Protein 7XNJ (pdb70)

B-factor: mean 22.7, std 10.28, range [6.91, 74.37]

Nearest PDB structures (foldseek):
  7xnj-assembly1_C  TM=1.016E+00  e=2.366E-08  Pseudomonas aeruginosa PAO1
  3stq-assembly2_F  TM=8.082E-01  e=4.518E+00  Pseudomonas aeruginosa
  3q4h-assembly1_A  TM=7.794E-01  e=5.175E+00  Mycolicibacterium smegmatis MC2 155
  5f7t-assembly4_L  TM=8.604E-01  e=9.531E+00  Macaca mulatta
  8c45-assembly2_B  TM=5.779E-01  e=3.686E+00  Salmonella enterica subsp. enterica serovar Typhimurium str. D23580

Sequence (266 aa):
KYTRRTGRTWADDQATYNRLREEADAARQKLRESGYSGAEYDQLRQAAFDLNRKANQYWEQMLSDLRDKYTRRTGRTWADDQATYNRLREEADAARQKLRESGYSGAEYDQLRQAAFDLNRKANQYWEQMLSDLRQTRRTGRTWADDQATYNRLREEADAARQKLREYSGAEYDQLRQAAFDLNRKANQYWEQMLSDLKYTRRTGRTWADDQATYNRLREEADAARQKLRESGYSGAEYDQLRQAAFDLNRKANQYWEQMLSDLRQ

Solvent-accessible surface area: 16127 Å² total; per-residue (Å²): 210,18,60,189,98,80,56,115,60,20,65,68,9,90,48,37,35,86,149,26,30,113,95,0,50,59,6,9,89,92,5,99,93,114,80,69,60,44,78,92,23,90,101,26,36,105,32,0,59,57,39,1,113,110,0,17,102,45,1,42,93,2,4,37,22,24,121,149,133,6,56,221,111,24,64,97,60,35,72,89,2,58,63,38,16,70,126,18,30,120,75,0,48,64,15,24,85,134,0,105,124,19,8,70,25,47,69,57,19,86,116,34,83,99,42,0,62,65,57,0,100,118,0,19,102,58,2,46,89,2,0,32,8,8,103,151,97,210,139,80,64,115,79,27,66,67,28,89,46,40,38,87,154,47,32,113,94,0,53,52,3,9,95,82,5,110,135,127,72,51,79,85,16,79,102,26,33,121,28,0,59,50,42,0,115,122,0,19,104,47,2,42,72,5,4,50,42,58,120,10,66,211,109,24,66,95,62,36,72,93,1,55,60,34,17,66,127,26,29,113,79,0,49,65,13,24,80,96,4,108,134,27,54,26,62,51,70,44,46,86,116,22,74,92,31,0,68,59,60,0,106,118,0,17,98,59,2,44,92,2,0,29,10,6,106,168

Foldseek 3Di:
DLCPPPNDDPVSLVVVLVVLVVVLVVLVVVLVDDDDDPVVNVVSVVVSVVSVVVSVVSVVVSVVSPD/DLLCVQPVDDPVVLVVVLVVLVVVLVVLVVCLVVDPDDDPVSVVSVVVSVVSVVVSVVSVVVSVVSPPD/DVPPPDDPVVLVVVLVVLVVVLVVLVVVLVPDDDVVSVVSVVVSVVSVVVSVVSVVVSVVVD/DLCVQPVDDPVVLVVVLVVLVVVLVVLVVCLVPDPDDDPVSVVSVVVSVVSVVVSVVSVVVSVVSDDD

Radius of gyration: 30.99 Å; Cα contacts (8 Å, |Δi|>4): 232; chains: 4; bounding box: 49×20×104 Å

Organism: Pseudomonas aeruginosa (strain ATCC 15692 / DSM 22644 / CIP 104116 / JCM 14847 / LMG 12228 / 1C / PRS 101 / PAO1) (NCBI:txid208964)

Structure (mmCIF, N/CA/C/O backbone):
data_7XNJ
#
_entry.id   7XNJ
#
_cell.length_a   36.643
_cell.length_b   36.833
_cell.length_c   122.462
_cell.angle_alpha   90.000
_cell.angle_beta   93.288
_cell.angle_gamma   90.000
#
_symmetry.space_group_name_H-M   'P 1 21 1'
#
loop_
_entity.id
_entity.type
_entity.pdbx_description
1 polymer 'Stress Response Facilitator A, SrfA'
2 water water
#
loop_
_atom_site.group_PDB
_atom_site.id
_atom_site.type_symbol
_atom_site.label_atom_id
_atom_site.label_alt_id
_atom_site.label_comp_id
_atom_site.label_asym_id
_atom_site.label_entity_id
_atom_site.label_seq_id
_atom_site.pdbx_PDB_ins_code
_atom_site.Cartn_x
_atom_site.Cartn_y
_atom_site.Cartn_z
_atom_site.occupancy
_atom_site.B_iso_or_equiv
_atom_site.auth_seq_id
_atom_site.auth_comp_id
_atom_site.auth_asym_id
_atom_site.auth_atom_id
_atom_site.pdbx_PDB_model_num
ATOM 1 N N . LYS A 1 7 ? -1.48736 15.18921 81.20746 1.000 30.29000 7 LYS A N 1
ATOM 2 C CA . LYS A 1 7 ? -1.85590 16.57725 80.93002 1.000 43.08000 7 LYS A CA 1
ATOM 3 C C . LYS A 1 7 ? -1.35407 17.08052 79.55969 1.000 35.53000 7 LYS A C 1
ATOM 4 O O . LYS A 1 7 ? -1.90185 18.03851 79.00046 1.000 33.42000 7 LYS A O 1
ATOM 10 N N . TYR A 1 8 ? -0.32345 16.47591 79.00765 1.000 35.20000 8 TYR A N 1
ATOM 11 C CA . TYR A 1 8 ? 0.13934 16.82921 77.67939 1.000 27.71000 8 TYR A CA 1
ATOM 12 C C . TYR A 1 8 ? -0.97197 16.74924 76.65571 1.000 26.33000 8 TYR A C 1
ATOM 13 O O . TYR A 1 8 ? -1.00191 17.53489 75.73141 1.000 27.83000 8 TYR A O 1
ATOM 22 N N . THR A 1 9 ? -1.89827 15.82867 76.84532 1.000 25.59000 9 THR A N 1
ATOM 23 C CA . THR A 1 9 ? -2.94162 15.60668 75.85368 1.000 25.99000 9 THR A CA 1
ATOM 24 C C . THR A 1 9 ? -3.82320 16.83894 75.64644 1.000 30.30000 9 THR A C 1
ATOM 25 O O . THR A 1 9 ? -4.41643 16.98974 74.57353 1.000 23.99000 9 THR A O 1
ATOM 29 N N . ARG A 1 10 ? -3.85259 17.75333 76.62209 1.000 30.78000 10 ARG A N 1
ATOM 30 C CA . ARG A 1 10 ? -4.77316 18.88868 76.60189 1.000 35.58000 10 ARG A CA 1
ATOM 31 C C . ARG A 1 10 ? -4.45407 19.88712 75.49141 1.000 32.94000 10 ARG A C 1
ATOM 32 O O . ARG A 1 10 ? -5.36796 20.53627 74.97240 1.000 41.03000 10 ARG A O 1
ATOM 40 N N . ARG A 1 11 ? -3.18111 20.03848 75.12101 1.000 29.07000 11 ARG A N 1
ATOM 41 C CA . ARG A 1 11 ? -2.79793 21.12198 74.21849 1.000 30.16000 11 ARG A CA 1
ATOM 42 C C . ARG A 1 11 ? -3.52333 21.02074 72.88172 1.000 32.50000 11 ARG A C 1
ATOM 43 O O . ARG A 1 11 ? -4.18808 21.96883 72.45053 1.000 30.79000 11 ARG A O 1
ATOM 51 N N . THR A 1 12 ? -3.42494 19.87144 72.21614 1.000 24.99000 12 THR A N 1
ATOM 52 C CA . THR A 1 12 ? -4.01336 19.70515 70.89736 1.000 25.79000 12 THR A CA 1
ATOM 53 C C . THR A 1 12 ? -5.06580 18.61053 70.82807 1.000 22.03000 12 THR A C 1
ATOM 54 O O . THR A 1 12 ? -5.76211 18.50940 69.80630 1.000 22.54000 12 THR A O 1
ATOM 58 N N . GLY A 1 13 ? -5.20084 17.78799 71.86843 1.000 23.50000 13 GLY A N 1
ATOM 59 C CA . GLY A 1 13 ? -5.99631 16.58728 71.82611 1.000 19.00000 13 GLY A CA 1
ATOM 60 C C . GLY A 1 13 ? -5.20087 15.32886 71.54339 1.000 18.91000 13 GLY A C 1
ATOM 61 O O . GLY A 1 13 ? -5.68822 14.22916 71.82695 1.000 17.41000 13 GLY A O 1
ATOM 62 N N . ARG A 1 14 ? -3.99797 15.46418 70.98402 1.000 20.59000 14 ARG A N 1
ATOM 63 C CA . ARG A 1 14 ? -3.13148 14.32474 70.70624 1.000 15.42000 14 ARG A CA 1
ATOM 64 C C . ARG A 1 14 ? -2.34530 13.93692 71.95118 1.000 16.78000 14 ARG A C 1
ATOM 65 O O . ARG A 1 14 ? -2.02875 14.77913 72.79676 1.000 17.10000 14 ARG A O 1
ATOM 73 N N . THR A 1 15 ? -2.02176 12.65384 72.05259 1.000 15.12000 15 THR A N 1
ATOM 74 C CA . THR A 1 15 ? -1.15967 12.16392 73.11956 1.000 18.42000 15 THR A CA 1
ATOM 75 C C . THR A 1 15 ? 0.30626 12.25120 72.70813 1.000 17.76000 15 THR A C 1
ATOM 76 O O . THR A 1 15 ? 0.63805 12.50262 71.54895 1.000 16.88000 15 THR A O 1
ATOM 80 N N . TRP A 1 16 ? 1.19142 12.01224 73.68099 1.000 15.87000 16 TRP A N 1
ATOM 81 C CA . TRP A 1 16 ? 2.61529 11.87158 73.38567 1.000 16.52000 16 TRP A CA 1
ATOM 82 C C . TRP A 1 16 ? 2.85061 10.88804 72.24299 1.000 20.33000 16 TRP A C 1
ATOM 83 O O . TRP A 1 16 ? 3.62047 11.16238 71.31168 1.000 18.25000 16 TRP A O 1
ATOM 94 N N . ALA A 1 17 ? 2.18818 9.73131 72.29762 1.000 15.64000 17 ALA A N 1
ATOM 95 C CA . ALA A 1 17 ? 2.38251 8.71883 71.26096 1.000 17.49000 17 ALA A CA 1
ATOM 96 C C . ALA A 1 17 ? 1.95834 9.22446 69.88388 1.000 15.06000 17 ALA A C 1
ATOM 97 O O . ALA A 1 17 ? 2.62597 8.94181 68.87981 1.000 15.69000 17 ALA A O 1
ATOM 99 N N . ASP A 1 18 ? 0.84160 9.95986 69.80689 1.000 14.56000 18 ASP A N 1
ATOM 100 C CA . ASP A 1 18 ? 0.48753 10.62650 68.55372 1.000 15.78000 18 ASP A CA 1
ATOM 101 C C . ASP A 1 18 ? 1.65071 11.45986 68.04108 1.000 13.16000 18 ASP A C 1
ATOM 102 O O . ASP A 1 18 ? 1.94640 11.46427 66.84400 1.000 16.04000 18 ASP A O 1
ATOM 107 N N . ASP A 1 19 ? 2.32922 12.16794 68.91463 1.000 16.28000 19 ASP A N 1
ATOM 108 C CA . ASP A 1 19 ? 3.36144 13.05336 68.45401 1.000 15.50000 19 ASP A CA 1
ATOM 109 C C . ASP A 1 19 ? 4.67308 12.33874 68.14594 1.000 17.49000 19 ASP A C 1
ATOM 110 O O . ASP A 1 19 ? 5.43403 12.77912 67.31656 1.000 14.26000 19 ASP A O 1
ATOM 115 N N . GLN A 1 20 ? 4.89883 11.23091 68.80631 1.000 13.99000 20 GLN A N 1
ATOM 116 C CA . GLN A 1 20 ? 6.09745 10.47331 68.46729 1.000 16.37000 20 GLN A CA 1
ATOM 117 C C . GLN A 1 20 ? 6.07088 10.01175 67.01348 1.000 15.60000 20 GLN A C 1
ATOM 118 O O . GLN A 1 20 ? 7.12668 9.92510 66.37723 1.000 17.39000 20 GLN A O 1
ATOM 124 N N . ALA A 1 21 ? 4.88663 9.71900 66.46591 1.000 15.60000 21 ALA A N 1
ATOM 125 C CA . ALA A 1 21 ? 4.80810 9.33647 65.05208 1.000 13.46000 21 ALA A CA 1
ATOM 126 C C . ALA A 1 21 ? 5.16031 10.50398 64.14053 1.000 13.70000 21 ALA A C 1
ATOM 127 O O . ALA A 1 21 ? 5.77195 10.31233 63.08044 1.000 14.30000 21 ALA A O 1
ATOM 129 N N . THR A 1 22 ? 4.77388 11.72128 64.52815 1.000 13.13000 22 THR A N 1
ATOM 130 C CA . THR A 1 22 ? 5.09310 12.87783 63.70061 1.000 14.56000 22 THR A CA 1
ATOM 131 C C . THR A 1 22 ? 6.58522 13.15127 63.73411 1.000 13.43000 22 THR A C 1
ATOM 132 O O . THR A 1 22 ? 7.22601 13.31862 62.68687 1.000 15.45000 22 THR A O 1
ATOM 136 N N . TYR A 1 23 ? 7.15755 13.18752 64.93294 1.000 12.45000 23 TYR A N 1
ATOM 137 C CA . TYR A 1 23 ? 8.59166 13.39402 65.05248 1.000 14.21000 23 TYR A CA 1
ATOM 138 C C . TYR A 1 23 ? 9.36005 12.39439 64.19267 1.000 15.53000 23 TYR A C 1
ATOM 139 O O . TYR A 1 23 ? 10.18898 12.78674 63.36030 1.000 15.25000 23 TYR A O 1
ATOM 148 N N . ASN A 1 24 ? 9.08260 11.09356 64.37225 1.000 13.21000 24 ASN A N 1
ATOM 149 C CA . ASN A 1 24 ? 9.73299 10.06799 63.55648 1.000 12.52000 24 ASN A CA 1
ATOM 150 C C . ASN A 1 24 ? 9.68473 10.43043 62.08035 1.000 14.63000 24 ASN A C 1
ATOM 151 O O . ASN A 1 24 ? 10.70857 10.46877 61.39606 1.000 12.08000 24 ASN A O 1
ATOM 156 N N . ARG A 1 25 ? 8.48070 10.68870 61.58157 1.000 13.20000 25 ARG A N 1
ATOM 157 C CA . ARG A 1 25 ? 8.25350 11.12825 60.20946 1.000 14.89000 25 ARG A CA 1
ATOM 158 C C . ARG A 1 25 ? 9.17285 12.29175 59.83176 1.000 15.06000 25 ARG A C 1
ATOM 159 O O . ARG A 1 25 ? 9.94857 12.21408 58.86758 1.000 12.82000 25 ARG A O 1
ATOM 167 N N . LEU A 1 26 ? 9.11648 13.37808 60.60635 1.000 11.75000 26 LEU A N 1
ATOM 168 C CA . LEU A 1 26 ? 9.87984 14.57565 60.25868 1.000 13.64000 26 LEU A CA 1
ATOM 169 C C . LEU A 1 26 ? 11.37976 14.31809 60.31638 1.000 14.68000 26 LEU A C 1
ATOM 170 O O . LEU A 1 26 ? 12.13873 14.82648 59.48098 1.000 14.24000 26 LEU A O 1
ATOM 175 N N . ARG A 1 27 ? 11.82975 13.58132 61.33355 1.000 13.35000 27 ARG A N 1
ATOM 176 C CA . ARG A 1 27 ? 13.25169 13.30983 61.49228 1.000 11.31000 27 ARG A CA 1
ATOM 177 C C . ARG A 1 27 ? 13.75005 12.44519 60.34748 1.000 13.85000 27 ARG A C 1
ATOM 178 O O . ARG A 1 27 ? 14.82999 12.67956 59.79710 1.000 12.59000 27 ARG A O 1
ATOM 186 N N . GLU A 1 28 ? 12.95156 11.45835 59.95408 1.000 9.33000 28 GLU A N 1
ATOM 187 C CA . GLU A 1 28 ? 13.34994 10.58877 58.86431 1.000 14.07000 28 GLU A CA 1
ATOM 188 C C . GLU A 1 28 ? 13.47789 11.36421 57.55498 1.000 13.44000 28 GLU A C 1
ATOM 189 O O . GLU A 1 28 ? 14.42961 11.15454 56.79481 1.000 12.11000 28 GLU A O 1
ATOM 195 N N . GLU A 1 29 ? 12.54517 12.28246 57.27987 1.000 13.80000 29 GLU A N 1
ATOM 196 C CA . GLU A 1 29 ? 12.62212 13.01293 56.01356 1.000 17.50000 29 GLU A CA 1
ATOM 197 C C . GLU A 1 29 ? 13.82546 13.95245 55.96887 1.000 14.03000 29 GLU A C 1
ATOM 198 O O . GLU A 1 29 ? 14.40326 14.16781 54.89763 1.000 16.81000 29 GLU A O 1
ATOM 204 N N . ALA A 1 30 ? 14.20599 14.52975 57.10454 1.000 12.94000 30 ALA A N 1
ATOM 205 C CA . ALA A 1 30 ? 15.35734 15.43032 57.12389 1.000 13.49000 30 ALA A CA 1
ATOM 206 C C . ALA A 1 30 ? 16.65199 14.65574 56.93485 1.000 13.68000 30 ALA A C 1
ATOM 207 O O . ALA A 1 30 ? 17.54196 15.07911 56.18744 1.000 11.74000 30 ALA A O 1
ATOM 209 N N . ASP A 1 31 ? 16.78774 13.52596 57.62925 1.000 13.61000 31 ASP A N 1
ATOM 210 C CA . ASP A 1 31 ? 17.98638 12.71044 57.46125 1.000 13.95000 31 ASP A CA 1
ATOM 211 C C . ASP A 1 31 ? 18.07980 12.17384 56.04044 1.000 14.57000 31 ASP A C 1
ATOM 212 O O . ASP A 1 31 ? 19.16863 12.12920 55.45716 1.000 15.58000 31 ASP A O 1
ATOM 217 N N . ALA A 1 32 ? 16.93950 11.78605 55.45589 1.000 15.14000 32 ALA A N 1
ATOM 218 C CA . ALA A 1 32 ? 16.93396 11.36151 54.05706 1.000 18.94000 32 ALA A CA 1
ATOM 219 C C . ALA A 1 32 ? 17.40815 12.48297 53.14449 1.000 17.93000 32 ALA A C 1
ATOM 220 O O . ALA A 1 32 ? 18.15681 12.24331 52.19439 1.000 21.01000 32 ALA A O 1
ATOM 222 N N . ALA A 1 33 ? 17.01470 13.71924 53.43911 1.000 14.87000 33 ALA A N 1
ATOM 223 C CA . ALA A 1 33 ? 17.40491 14.83975 52.59157 1.000 14.77000 33 ALA A CA 1
ATOM 224 C C . ALA A 1 33 ? 18.89605 15.13223 52.70506 1.000 16.36000 33 ALA A C 1
ATOM 225 O O . ALA A 1 33 ? 19.55190 15.42758 51.70077 1.000 17.09000 33 ALA A O 1
ATOM 227 N N . ARG A 1 34 ? 19.44436 15.08749 53.92193 1.000 14.25000 34 ARG A N 1
ATOM 228 C CA . ARG A 1 34 ? 20.88446 15.24600 54.07649 1.000 14.92000 34 ARG A CA 1
ATOM 229 C C . ARG A 1 34 ? 21.63684 14.12243 53.37573 1.000 18.10000 34 ARG A C 1
ATOM 230 O O . ARG A 1 34 ? 22.67877 14.35679 52.75236 1.000 20.73000 34 ARG A O 1
ATOM 238 N N . GLN A 1 35 ? 21.11839 12.89467 53.46435 1.000 19.72000 35 GLN A N 1
ATOM 239 C CA . GLN A 1 35 ? 21.77279 11.74718 52.84762 1.000 17.88000 35 GLN A CA 1
ATOM 240 C C . GLN A 1 35 ?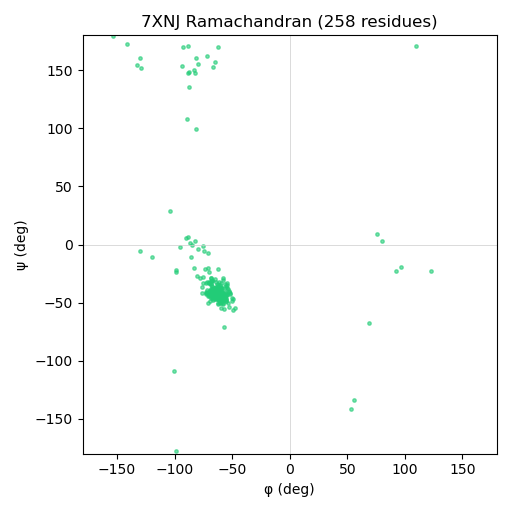 21.97748 11.96551 51.35548 1.000 21.10000 35 GLN A C 1
ATOM 241 O O . GLN A 1 35 ? 22.97415 11.50991 50.78439 1.000 21.31000 35 GLN A O 1
ATOM 247 N N . LYS A 1 36 ? 21.04057 12.66662 50.70746 1.000 22.31000 36 LYS A N 1
ATOM 248 C CA . LYS A 1 36 ? 21.16430 12.95001 49.28031 1.000 25.12000 36 LYS A CA 1
ATOM 249 C C . LYS A 1 36 ? 22.49248 13.61638 48.96570 1.000 24.04000 36 LYS A C 1
ATOM 250 O O . LYS A 1 36 ? 23.10909 13.33074 47.93265 1.000 27.47000 36 LYS A O 1
ATOM 256 N N . LEU A 1 37 ? 22.95605 14.50355 49.84623 1.000 20.07000 37 LEU A N 1
ATOM 257 C CA . LEU A 1 37 ? 24.19724 15.20496 49.55962 1.000 26.34000 37 LEU A CA 1
ATOM 258 C C . LEU A 1 37 ? 25.41392 14.30352 49.64665 1.000 25.91000 37 LEU A C 1
ATOM 259 O O . LEU A 1 37 ? 26.50800 14.74796 49.29019 1.000 25.24000 37 LEU A O 1
ATOM 264 N N . ARG A 1 38 ? 25.25657 13.06277 50.10918 1.000 29.22000 38 ARG A N 1
ATOM 265 C CA . ARG A 1 38 ? 26.33918 12.09233 50.06827 1.000 28.62000 38 ARG A CA 1
ATOM 266 C C . ARG A 1 38 ? 26.41154 11.34479 48.74055 1.000 34.34000 38 ARG A C 1
ATOM 267 O O . ARG A 1 38 ? 27.39221 10.63431 48.49956 1.000 37.27000 38 ARG A O 1
ATOM 275 N N . GLU A 1 39 ? 25.40837 11.48384 47.88276 1.000 35.24000 39 GLU A N 1
ATOM 276 C CA . GLU A 1 39 ? 25.43378 10.85131 46.57200 1.000 40.68000 39 GLU A CA 1
ATOM 277 C C . GLU A 1 39 ? 26.11386 11.75865 45.55346 1.000 47.93000 39 GLU A C 1
ATOM 278 O O . GLU A 1 39 ? 26.03535 12.98871 45.62500 1.000 41.89000 39 GLU A O 1
ATOM 284 N N . SER A 1 40 ? 26.78136 11.12602 44.59153 1.000 51.29000 40 SER A N 1
ATOM 285 C CA . SER A 1 40 ? 27.54435 11.81733 43.56606 1.000 44.70000 40 SER A CA 1
ATOM 286 C C . SER A 1 40 ? 26.69710 12.03216 42.31920 1.000 47.20000 40 SER A C 1
ATOM 287 O O . SER A 1 40 ? 25.75074 11.28442 42.05474 1.000 49.94000 40 SER A O 1
ATOM 290 N N . GLY A 1 41 ? 27.04030 13.06873 41.55570 1.000 47.36000 41 GLY A N 1
ATOM 291 C CA . GLY A 1 41 ? 26.46604 13.30344 40.24176 1.000 44.76000 41 GLY A CA 1
ATOM 292 C C . GLY A 1 41 ? 25.79451 14.64862 40.05642 1.000 48.51000 41 GLY A C 1
ATOM 293 O O . GLY A 1 41 ? 25.67138 15.10722 38.91227 1.000 52.77000 41 GLY A O 1
ATOM 294 N N . TYR A 1 42 ? 25.35404 15.30521 41.13028 1.000 51.16000 42 TYR A N 1
ATOM 295 C CA . TYR A 1 42 ? 24.54747 16.51046 40.97502 1.000 46.59000 42 TYR A CA 1
ATOM 296 C C . TYR A 1 42 ? 25.38178 17.68495 40.47534 1.000 44.81000 42 TYR A C 1
ATOM 297 O O . TYR A 1 42 ? 26.61182 17.70651 40.57100 1.000 44.40000 42 TYR A O 1
ATOM 306 N N . SER A 1 43 ? 24.67703 18.68602 39.95913 1.000 42.01000 43 SER A N 1
ATOM 307 C CA . SER A 1 43 ? 25.27243 19.95865 39.59848 1.000 41.67000 43 SER A CA 1
ATOM 308 C C . SER A 1 43 ? 25.43209 20.84107 40.83609 1.000 37.30000 43 SER A C 1
ATOM 309 O O . SER A 1 43 ? 24.79129 20.62872 41.86934 1.000 38.61000 43 SER A O 1
ATOM 312 N N . GLY A 1 44 ? 26.30545 21.84269 40.72247 1.000 39.15000 44 GLY A N 1
ATOM 313 C CA . GLY A 1 44 ? 26.48710 22.77005 41.82705 1.000 39.76000 44 GLY A CA 1
ATOM 314 C C . GLY A 1 44 ? 25.18046 23.40573 42.26315 1.000 42.23000 44 GLY A C 1
ATOM 315 O O . GLY A 1 44 ? 24.89281 23.50330 43.46019 1.000 37.22000 44 GLY A O 1
ATOM 316 N N . ALA A 1 45 ? 24.36136 23.82266 41.29521 1.000 42.34000 45 ALA A N 1
ATOM 317 C CA . ALA A 1 45 ? 23.06067 24.40229 41.61033 1.000 40.70000 45 ALA A CA 1
ATOM 318 C C . ALA A 1 45 ? 22.15846 23.38490 42.30096 1.000 36.36000 45 ALA A C 1
ATOM 319 O O . ALA A 1 45 ? 21.51585 23.69154 43.31202 1.000 36.79000 45 ALA A O 1
ATOM 321 N N . GLU A 1 46 ? 22.08785 22.17172 41.75446 1.000 35.51000 46 GLU A N 1
ATOM 322 C CA . GLU A 1 46 ? 21.30161 21.11326 42.38208 1.000 37.05000 46 GLU A CA 1
ATOM 323 C C . GLU A 1 46 ? 21.79687 20.82762 43.79306 1.000 30.98000 46 GLU A C 1
ATOM 324 O O . GLU A 1 46 ? 21.00005 20.63829 44.71935 1.000 26.43000 46 GLU A O 1
ATOM 330 N N . TYR A 1 47 ? 23.11591 20.79119 43.97273 1.000 29.22000 47 TYR A N 1
ATOM 331 C CA . TYR A 1 47 ? 23.67615 20.51649 45.28668 1.000 28.18000 47 TYR A CA 1
ATOM 332 C C . TYR A 1 47 ? 23.30384 21.61302 46.28035 1.000 29.63000 47 TYR A C 1
ATOM 333 O O . TYR A 1 47 ? 22.93903 21.32461 47.42556 1.000 25.12000 47 TYR A O 1
ATOM 342 N N . ASP A 1 48 ? 23.38421 22.87582 45.84784 1.000 24.37000 48 ASP A N 1
ATOM 343 C CA . ASP A 1 48 ? 22.98186 24.00730 46.67950 1.000 28.43000 48 ASP A CA 1
ATOM 344 C C . ASP A 1 48 ? 21.56093 23.83104 47.18895 1.000 28.31000 48 ASP A C 1
ATOM 345 O O . ASP A 1 48 ? 21.28831 23.99262 48.38396 1.000 28.76000 48 ASP A O 1
ATOM 350 N N . GLN A 1 49 ? 20.63457 23.52804 46.27531 1.000 28.42000 49 GLN A N 1
ATOM 351 C CA . GLN A 1 49 ? 19.23061 23.38273 46.64074 1.000 28.43000 49 GLN A CA 1
ATOM 352 C C . GLN A 1 49 ? 19.02543 22.23519 47.62025 1.000 24.60000 49 GLN A C 1
ATOM 353 O O . GLN A 1 49 ? 18.25273 22.35886 48.57641 1.000 22.07000 49 GLN A O 1
ATOM 359 N N . LEU A 1 50 ? 19.69294 21.10284 47.39051 1.000 24.87000 50 LEU A N 1
ATOM 360 C CA . LEU A 1 50 ? 19.51374 19.96826 48.28801 1.000 19.74000 50 LEU A CA 1
ATOM 361 C C . LEU A 1 50 ? 19.93025 20.33166 49.70475 1.000 19.88000 50 LEU A C 1
ATOM 362 O O . LEU A 1 50 ? 19.27336 19.93529 50.67208 1.000 18.21000 50 LEU A O 1
ATOM 367 N N . ARG A 1 51 ? 21.02558 21.08429 49.84517 1.000 16.78000 51 ARG A N 1
ATOM 368 C CA .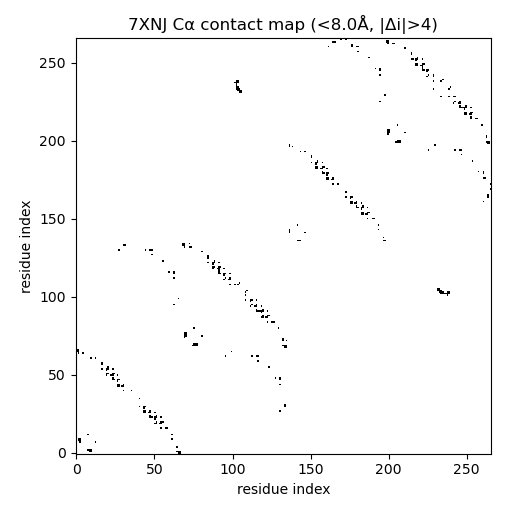 ARG A 1 51 ? 21.44410 21.51765 51.17089 1.000 19.80000 51 ARG A CA 1
ATOM 369 C C . ARG A 1 51 ? 20.38561 22.40830 51.79882 1.000 17.09000 51 ARG A C 1
ATOM 370 O O . ARG A 1 51 ? 20.02785 22.22689 52.96599 1.000 16.39000 51 ARG A O 1
ATOM 378 N N . GLN A 1 52 ? 19.87178 23.37920 51.04058 1.000 15.72000 52 GLN A N 1
ATOM 379 C CA . GLN A 1 52 ? 18.82625 24.23481 51.57852 1.000 17.84000 52 GLN A CA 1
ATOM 380 C C . GLN A 1 52 ? 17.65206 23.40046 52.06516 1.000 15.73000 52 GLN A C 1
ATOM 381 O O . GLN A 1 52 ? 17.14444 23.61108 53.17121 1.000 14.20000 52 GLN A O 1
ATOM 387 N N . ALA A 1 53 ? 17.22147 22.43030 51.24865 1.000 14.86000 53 ALA A N 1
ATOM 388 C CA . ALA A 1 53 ? 16.11124 21.56688 51.63528 1.000 14.32000 53 ALA A CA 1
ATOM 389 C C . ALA A 1 53 ? 16.43028 20.79725 52.90950 1.000 15.39000 53 ALA A C 1
ATOM 390 O O . ALA A 1 53 ? 15.56445 20.62093 53.77680 1.000 15.63000 53 ALA A O 1
ATOM 392 N N . ALA A 1 54 ? 17.66513 20.31983 53.03836 1.000 11.18000 54 ALA A N 1
ATOM 393 C CA . ALA A 1 54 ? 18.01918 19.59017 54.24855 1.000 14.39000 54 ALA A CA 1
ATOM 394 C C . ALA A 1 54 ? 18.01785 20.51664 55.44919 1.000 12.03000 54 ALA A C 1
ATOM 395 O O . ALA A 1 54 ? 17.57399 20.13223 56.53446 1.000 12.54000 54 ALA A O 1
ATOM 397 N N . PHE A 1 55 ? 18.50128 21.74438 55.27558 1.000 13.96000 55 PHE A N 1
ATOM 398 C CA . PHE A 1 55 ? 18.44694 22.70384 56.37322 1.000 16.22000 55 PHE A CA 1
ATOM 399 C C . PHE A 1 55 ? 16.99915 22.98554 56.76149 1.000 14.63000 55 PHE A C 1
ATOM 400 O O . PHE A 1 55 ? 16.65647 23.01014 57.94658 1.000 14.57000 55 PHE A O 1
ATOM 408 N N . ASP A 1 56 ? 16.13296 23.17649 55.77065 1.000 14.54000 56 ASP A N 1
ATOM 409 C CA . ASP A 1 56 ? 14.73915 23.46714 56.06491 1.000 16.36000 56 ASP A CA 1
ATOM 410 C C . ASP A 1 56 ? 14.07890 22.30768 56.80554 1.000 16.34000 56 ASP A C 1
ATOM 411 O O . ASP A 1 56 ? 13.40025 22.51334 57.81564 1.000 12.02000 56 ASP A O 1
ATOM 416 N N . LEU A 1 57 ? 14.27230 21.07442 56.32097 1.000 12.35000 57 LEU A N 1
ATOM 417 C CA . LEU A 1 57 ? 13.57503 19.94793 56.94159 1.000 12.75000 57 LEU A CA 1
ATOM 418 C C . LEU A 1 57 ? 14.12728 19.64026 58.32757 1.000 13.15000 57 LEU A C 1
ATOM 419 O O . LEU A 1 57 ? 13.37835 19.21190 59.21593 1.000 13.72000 57 LEU A O 1
ATOM 424 N N . ASN A 1 58 ? 15.42042 19.84485 58.54814 1.000 12.45000 58 ASN A N 1
ATOM 425 C CA . ASN A 1 58 ? 15.92769 19.61818 59.89210 1.000 11.02000 58 ASN A CA 1
ATOM 426 C C . ASN A 1 58 ? 15.35533 20.62978 60.86585 1.000 13.72000 58 ASN A C 1
ATOM 427 O O . ASN A 1 58 ? 15.05751 20.29035 62.02007 1.000 13.19000 58 ASN A O 1
ATOM 432 N N . ARG A 1 59 ? 15.21070 21.88567 60.42840 1.000 14.39000 59 ARG A N 1
ATOM 433 C CA . ARG A 1 59 ? 14.63332 22.89923 61.30416 1.000 16.79000 59 ARG A CA 1
ATOM 434 C C . ARG A 1 59 ? 13.23628 22.49294 61.73869 1.000 14.78000 59 ARG A C 1
ATOM 435 O O . ARG A 1 59 ? 12.88864 22.60553 62.91874 1.000 14.03000 59 ARG A O 1
ATOM 443 N N . LYS A 1 60 ? 12.43384 21.98288 60.80110 1.000 16.60000 60 LYS A N 1
ATOM 444 C CA . LYS A 1 60 ? 11.07476 21.55753 61.12763 1.000 17.06000 60 LYS A CA 1
ATOM 445 C C . LYS A 1 60 ? 11.08060 20.43793 62.15906 1.000 17.92000 60 LYS A C 1
ATOM 446 O O . LYS A 1 60 ? 10.31988 20.47761 63.13925 1.000 15.70000 60 LYS A O 1
ATOM 452 N N . ALA A 1 61 ? 11.93916 19.43052 61.95423 1.000 11.22000 61 ALA A N 1
ATOM 453 C CA . ALA A 1 61 ? 11.98996 18.28686 62.86866 1.000 15.87000 61 ALA A CA 1
ATOM 454 C C . ALA A 1 61 ? 12.49749 18.69820 64.24137 1.000 14.29000 61 ALA A C 1
ATOM 455 O O . ALA A 1 61 ? 11.93960 18.28482 65.26668 1.000 18.25000 61 ALA A O 1
ATOM 457 N N . ASN A 1 62 ? 13.56580 19.49381 64.28077 1.000 15.37000 62 ASN A N 1
ATOM 458 C CA . ASN A 1 62 ? 14.07732 19.96111 65.55846 1.000 14.53000 62 ASN A CA 1
ATOM 459 C C . ASN A 1 62 ? 13.04084 20.81079 66.28740 1.000 19.22000 62 ASN A C 1
ATOM 460 O O . ASN A 1 62 ? 12.83710 20.65034 67.49752 1.000 15.23000 62 ASN A O 1
ATOM 465 N N . GLN A 1 63 ? 12.35899 21.70477 65.55923 1.000 16.20000 63 GLN A N 1
ATOM 466 C CA . GLN A 1 63 ? 11.31747 22.52941 66.16818 1.000 17.78000 63 GLN A CA 1
ATOM 467 C C . GLN A 1 63 ? 10.19129 21.67006 66.73382 1.000 14.75000 63 GLN A C 1
ATOM 468 O O . GLN A 1 63 ? 9.58670 22.01470 67.75685 1.000 16.08000 63 GLN A O 1
ATOM 474 N N . TYR A 1 64 ? 9.88469 20.55492 66.08034 1.000 13.34000 64 TYR A N 1
ATOM 475 C CA . TYR A 1 64 ? 8.83950 19.69053 66.60895 1.000 15.90000 64 TYR A CA 1
ATOM 476 C C . TYR A 1 64 ? 9.28859 19.02987 67.89909 1.000 15.24000 64 TYR A C 1
ATOM 477 O O . TYR A 1 64 ? 8.50780 18.92854 68.85234 1.000 14.37000 64 TYR A O 1
ATOM 486 N N . TRP A 1 65 ? 10.55344 18.60040 67.95392 1.000 15.77000 65 TRP A N 1
ATOM 487 C CA . TRP A 1 65 ? 11.09154 18.01467 69.17901 1.000 15.32000 65 TRP A CA 1
ATOM 488 C C . TRP A 1 65 ? 11.04123 19.01914 70.32263 1.000 13.94000 65 TRP A C 1
ATOM 489 O O . TRP A 1 65 ? 10.63740 18.68673 71.44487 1.000 13.95000 65 TRP A O 1
ATOM 500 N N . GLU A 1 66 ? 11.45763 20.25788 70.06104 1.000 12.76000 66 GLU A N 1
ATOM 501 C CA . GLU A 1 66 ? 11.43730 21.26930 71.11465 1.000 18.53000 66 GLU A CA 1
ATOM 502 C C . GLU A 1 66 ? 10.01755 21.64500 71.50888 1.000 14.53000 66 GLU A C 1
ATOM 503 O O . GLU A 1 66 ? 9.78401 22.05154 72.65178 1.000 16.72000 66 GLU A O 1
ATOM 509 N N . GLN A 1 67 ? 9.06826 21.54300 70.57117 1.000 19.68000 67 GLN A N 1
ATOM 510 C CA . GLN A 1 67 ? 7.66844 21.79466 70.89444 1.000 16.59000 67 GLN A CA 1
ATOM 511 C C . GLN A 1 67 ? 7.14128 20.72223 71.83800 1.000 16.68000 67 GLN A C 1
ATOM 512 O O . GLN A 1 67 ? 6.38764 21.01589 72.77109 1.000 19.61000 67 GLN A O 1
ATOM 518 N N . MET A 1 68 ? 7.54474 19.47099 71.60938 1.000 13.27000 68 MET A N 1
ATOM 519 C CA . MET A 1 68 ? 7.15656 18.38649 72.50191 1.000 13.42000 68 MET A CA 1
ATOM 520 C C . MET A 1 68 ? 7.73801 18.58681 73.89268 1.000 14.33000 68 MET A C 1
ATOM 521 O O . MET A 1 68 ? 7.04420 18.39246 74.89294 1.000 13.38000 68 MET A O 1
ATOM 526 N N . LEU A 1 69 ? 9.00718 18.98535 73.97519 1.000 14.23000 69 LEU A N 1
ATOM 527 C CA . LEU A 1 69 ? 9.61563 19.25362 75.27092 1.000 14.63000 69 LEU A CA 1
ATOM 528 C C . LEU A 1 69 ? 8.88726 20.37919 76.00467 1.000 16.29000 69 LEU A C 1
ATOM 529 O O . LEU A 1 69 ? 8.66455 20.30475 77.21676 1.000 17.25000 69 LEU A O 1
ATOM 534 N N . SER A 1 70 ? 8.51348 21.43806 75.29336 1.000 16.77000 70 SER A N 1
ATOM 535 C CA . SER A 1 70 ? 7.92010 22.56956 75.99907 1.000 22.67000 70 SER A CA 1
ATOM 536 C C . SER A 1 70 ? 6.49309 22.26527 76.41757 1.000 22.32000 70 SER A C 1
ATOM 537 O O . SER A 1 70 ? 6.02556 22.78585 77.43649 1.000 27.12000 70 SER A O 1
ATOM 540 N N . ASP A 1 71 ? 5.80156 21.40225 75.67209 1.000 21.44000 71 ASP A N 1
ATOM 541 C CA . ASP A 1 71 ? 4.43251 21.03490 76.00360 1.000 22.38000 71 ASP A CA 1
ATOM 542 C C . ASP A 1 71 ? 4.34646 20.07740 77.18600 1.000 26.84000 71 ASP A C 1
ATOM 543 O O . ASP A 1 71 ? 3.23442 19.70398 77.58544 1.000 27.50000 71 ASP A O 1
ATOM 548 N N . LEU A 1 72 ? 5.47645 19.67219 77.75586 1.000 20.75000 72 LEU A N 1
ATOM 549 C CA . LEU A 1 72 ? 5.43441 1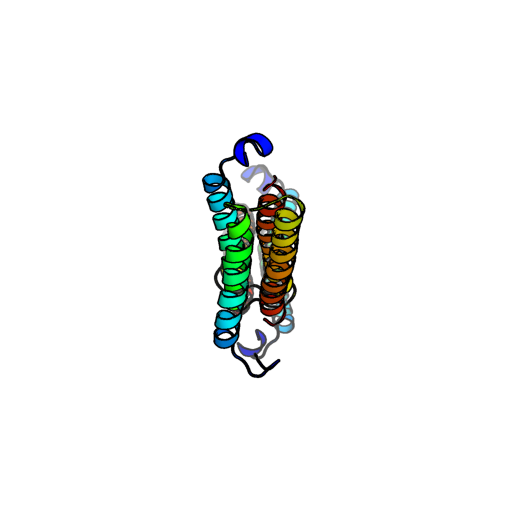8.77865 78.90622 1.000 26.88000 72 LEU A CA 1
ATOM 550 C C . LEU A 1 72 ? 4.98002 19.47033 80.18807 1.000 32.37000 72 LEU A C 1
ATOM 551 O O . LEU A 1 72 ? 4.51000 18.78687 81.10546 1.000 39.80000 72 LEU A O 1
ATOM 556 N N . ARG A 1 73 ? 5.08355 20.79033 80.28752 1.000 28.33000 73 ARG A N 1
ATOM 557 C CA . ARG A 1 73 ? 4.38110 21.44503 81.39345 1.000 37.98000 73 ARG A CA 1
ATOM 558 C C . ARG A 1 73 ? 3.16126 22.20031 80.90748 1.000 34.85000 73 ARG A C 1
ATOM 559 O O . ARG A 1 73 ? 3.26759 23.34710 80.46901 1.000 46.82000 73 ARG A O 1
ATOM 567 N N . ASP B 1 6 ? 35.35545 10.79982 51.70880 1.000 41.72000 6 ASP B N 1
ATOM 568 C CA . ASP B 1 6 ? 36.59759 11.31317 51.13141 1.000 36.51000 6 ASP B CA 1
ATOM 569 C C . ASP B 1 6 ? 36.68390 12.84123 51.20599 1.000 25.13000 6 ASP B C 1
ATOM 570 O O . ASP B 1 6 ? 37.57627 13.37781 51.86937 1.000 23.29000 6 ASP B O 1
ATOM 575 N N . LYS B 1 7 ? 35.76903 13.53963 50.52221 1.000 22.92000 7 LYS B N 1
ATOM 576 C CA . LYS B 1 7 ? 35.71333 14.99565 50.65873 1.000 27.61000 7 LYS B CA 1
ATOM 577 C C . LYS B 1 7 ? 35.39027 15.41096 52.09241 1.000 22.68000 7 LYS B C 1
ATOM 578 O O . LYS B 1 7 ? 35.94255 16.39535 52.60144 1.000 22.96000 7 LYS B O 1
ATOM 584 N N . TYR B 1 8 ? 34.47318 14.69177 52.74606 1.000 21.00000 8 TYR B N 1
ATOM 585 C CA . TYR B 1 8 ? 34.10919 15.02304 54.12074 1.000 17.12000 8 TYR B CA 1
ATOM 586 C C . TYR B 1 8 ? 35.31368 14.90483 55.04551 1.000 17.11000 8 TYR B C 1
ATOM 587 O O . TYR B 1 8 ? 35.57980 15.79320 55.86540 1.000 17.40000 8 TYR B O 1
ATOM 596 N N . THR B 1 9 ? 36.04721 13.79711 54.93031 1.000 19.15000 9 THR B N 1
ATOM 597 C CA . THR B 1 9 ? 37.23980 13.58786 55.74710 1.000 16.86000 9 THR B CA 1
ATOM 598 C C . THR B 1 9 ? 38.33058 14.59822 55.41546 1.000 19.08000 9 THR B C 1
ATOM 599 O O . THR B 1 9 ? 39.06084 15.05580 56.30477 1.000 17.16000 9 THR B O 1
ATOM 603 N N . ARG B 1 10 ? 38.46621 14.95088 54.13843 1.000 22.43000 10 ARG B N 1
ATOM 604 C CA . ARG B 1 10 ? 39.38098 16.02816 53.77566 1.000 25.59000 10 ARG B CA 1
ATOM 605 C C . ARG B 1 10 ? 39.01299 17.31722 54.50204 1.000 22.80000 10 ARG B C 1
ATOM 606 O O . ARG B 1 10 ? 39.86334 17.94978 55.13837 1.000 23.81000 10 ARG B O 1
ATOM 614 N N . ARG B 1 11 ? 37.73687 17.70667 54.43714 1.000 20.52000 11 ARG B N 1
ATOM 615 C CA . ARG B 1 11 ? 37.32698 18.98867 55.00349 1.000 18.85000 11 ARG B CA 1
ATOM 616 C C . ARG B 1 11 ? 37.39005 18.98417 56.52953 1.000 19.61000 11 ARG B C 1
ATOM 617 O O . ARG B 1 11 ? 37.84326 19.95555 57.14351 1.000 18.89000 11 ARG B O 1
ATOM 625 N N . THR B 1 12 ? 36.92411 17.91417 57.16758 1.000 16.68000 12 THR B N 1
ATOM 626 C CA . THR B 1 12 ? 36.76521 17.94254 58.61447 1.000 12.95000 12 THR B CA 1
ATOM 627 C C . THR B 1 12 ? 37.90403 17.27826 59.36937 1.000 16.74000 12 THR B C 1
ATOM 628 O O . THR B 1 12 ? 38.07418 17.55369 60.55839 1.000 14.02000 12 THR B O 1
ATOM 632 N N . GLY B 1 13 ? 38.66479 16.39238 58.73211 1.000 17.40000 13 GLY B N 1
ATOM 633 C CA . GLY B 1 13 ? 39.55668 15.54799 59.49292 1.000 13.83000 13 GLY B CA 1
ATOM 634 C C . GLY B 1 13 ? 38.87770 14.41793 60.22985 1.000 15.58000 13 GLY B C 1
ATOM 635 O O . GLY B 1 13 ? 39.52648 13.75646 61.05145 1.000 15.63000 13 GLY B O 1
ATOM 636 N N . ARG B 1 14 ? 37.58696 14.18231 59.98013 1.000 13.02000 14 ARG B N 1
ATOM 637 C CA . ARG B 1 14 ? 36.84702 13.09819 60.62001 1.000 13.32000 14 ARG B CA 1
ATOM 638 C C . ARG B 1 14 ? 36.06299 12.31854 59.57477 1.000 15.27000 14 ARG B C 1
ATOM 639 O O . ARG B 1 14 ? 35.70141 12.84907 58.51739 1.000 14.69000 14 ARG B O 1
ATOM 647 N N . THR B 1 15 ? 35.78734 11.05552 59.87099 1.000 11.17000 15 THR B N 1
ATOM 648 C CA . THR B 1 15 ? 34.97223 10.29289 58.94472 1.000 13.92000 15 THR B CA 1
ATOM 649 C C . THR B 1 15 ? 33.49596 10.48136 59.25476 1.000 11.80000 15 THR B C 1
ATOM 650 O O . THR B 1 15 ? 33.09016 10.70054 60.40245 1.000 12.29000 15 THR B O 1
ATOM 654 N N . TRP B 1 16 ? 32.69364 10.41570 58.19529 1.000 13.80000 16 TRP B N 1
ATOM 655 C CA . TRP B 1 16 ? 31.24752 10.48413 58.33738 1.000 16.48000 16 TRP B CA 1
ATOM 656 C C . TRP B 1 16 ? 30.76233 9.46524 59.35340 1.000 14.44000 16 TRP B C 1
ATOM 657 O O . TRP B 1 16 ? 29.91768 9.77415 60.20179 1.000 16.55000 16 TRP B O 1
ATOM 668 N N . ALA B 1 17 ? 31.30988 8.25045 59.28911 1.000 13.73000 17 ALA B N 1
ATOM 669 C CA . ALA B 1 17 ? 30.91976 7.18357 60.21220 1.000 18.95000 17 ALA B CA 1
ATOM 670 C C . ALA B 1 17 ? 31.13170 7.59611 61.66020 1.000 13.89000 17 ALA B C 1
ATOM 671 O O . ALA B 1 17 ? 30.23926 7.43099 62.49870 1.000 18.11000 17 ALA B O 1
ATOM 673 N N . ASP B 1 18 ? 32.31128 8.14570 61.96675 1.000 13.78000 18 ASP B N 1
ATOM 674 C CA . ASP B 1 18 ? 32.62927 8.55425 63.33082 1.000 12.52000 18 ASP B CA 1
ATOM 675 C C . ASP B 1 18 ? 31.74151 9.70602 63.78493 1.000 16.43000 18 ASP B C 1
ATOM 676 O O . ASP B 1 18 ? 31.25481 9.71316 64.92562 1.000 13.94000 18 ASP B O 1
ATOM 681 N N . ASP B 1 19 ? 31.53562 10.70066 62.91849 1.000 10.61000 19 ASP B N 1
ATOM 682 C CA . ASP B 1 19 ? 30.67791 11.81042 63.30863 1.000 15.55000 19 ASP B CA 1
ATOM 683 C C . ASP B 1 19 ? 29.24499 11.35488 63.50089 1.000 12.99000 19 ASP B C 1
ATOM 684 O O . ASP B 1 19 ? 28.56123 11.84587 64.40132 1.000 12.48000 19 ASP B O 1
ATOM 689 N N . GLN B 1 20 ? 28.77690 10.42042 62.66189 1.000 11.82000 20 GLN B N 1
ATOM 690 C CA . GLN B 1 20 ? 27.46501 9.82994 62.88626 1.000 12.85000 20 GLN B CA 1
ATOM 691 C C . GLN B 1 20 ? 27.39146 9.15733 64.24543 1.000 11.08000 20 GLN B C 1
ATOM 692 O O . GLN B 1 20 ? 26.39596 9.30313 64.95777 1.000 16.32000 20 GLN B O 1
ATOM 698 N N . ALA B 1 21 ? 28.43652 8.43789 64.64029 1.000 11.46000 21 ALA B N 1
ATOM 699 C CA . ALA B 1 21 ? 28.42296 7.82229 65.96747 1.000 16.04000 21 ALA B CA 1
ATOM 700 C C . ALA B 1 21 ? 28.40584 8.87862 67.06914 1.000 15.70000 21 ALA B C 1
ATOM 701 O O . ALA B 1 21 ? 27.68529 8.73463 68.06374 1.000 16.80000 21 ALA B O 1
ATOM 703 N N . THR B 1 22 ? 29.18349 9.95090 66.90828 1.000 12.35000 22 THR B N 1
ATOM 704 C CA . THR B 1 22 ? 29.18243 11.02021 67.90195 1.000 13.68000 22 THR B CA 1
ATOM 705 C C . THR B 1 22 ? 27.80609 11.67266 68.00691 1.000 13.00000 22 THR B C 1
ATOM 706 O O . THR B 1 22 ? 27.25735 11.82577 69.10653 1.000 9.16000 22 THR B O 1
ATOM 710 N N . TYR B 1 23 ? 27.23463 12.06507 66.86544 1.000 12.13000 23 TYR B N 1
ATOM 711 C CA . TYR B 1 23 ? 25.89938 12.65250 66.86444 1.000 14.29000 23 TYR B CA 1
ATOM 712 C C . TYR B 1 23 ? 24.89035 11.73229 67.53810 1.000 12.39000 23 TYR B C 1
ATOM 713 O O . TYR B 1 23 ? 24.02869 12.19116 68.30243 1.000 14.23000 23 TYR B O 1
ATOM 722 N N . ASN B 1 24 ? 24.98007 10.43224 67.25756 1.000 11.50000 24 ASN B N 1
ATOM 723 C CA . ASN B 1 24 ? 24.06211 9.46904 67.85629 1.000 13.69000 24 ASN B CA 1
ATOM 724 C C . ASN B 1 24 ? 24.15717 9.49954 69.37834 1.000 16.49000 24 ASN B C 1
ATOM 725 O O . ASN B 1 24 ? 23.13777 9.42433 70.06774 1.000 16.33000 24 ASN B O 1
ATOM 730 N N . ARG B 1 25 ? 25.36778 9.63122 69.92304 1.000 14.20000 25 ARG B N 1
ATOM 731 C CA . ARG B 1 25 ? 25.49683 9.75272 71.37608 1.000 17.85000 25 ARG B CA 1
ATOM 732 C C . ARG B 1 25 ? 24.84498 11.04060 71.88329 1.000 18.84000 25 ARG B C 1
ATOM 733 O O . ARG B 1 25 ? 24.09338 11.02359 72.86683 1.000 16.88000 25 ARG B O 1
ATOM 741 N N . LEU B 1 26 ? 25.09991 12.16951 71.21710 1.000 14.41000 26 LEU B N 1
ATOM 742 C CA . LEU B 1 26 ? 24.43614 13.40735 71.62731 1.000 11.95000 26 LEU B CA 1
ATOM 743 C C . LEU B 1 26 ? 22.91627 13.30967 71.48441 1.000 12.27000 26 LEU B C 1
ATOM 744 O O . LEU B 1 26 ? 22.18054 13.77563 72.35781 1.000 13.65000 26 LEU B O 1
ATOM 749 N N . ARG B 1 27 ? 22.42318 12.75612 70.36928 1.000 14.44000 27 ARG B N 1
ATOM 750 C CA . ARG B 1 27 ? 20.97636 12.56946 70.21445 1.000 15.13000 27 ARG B CA 1
ATOM 751 C C . ARG B 1 27 ? 20.40598 11.76858 71.38334 1.000 16.61000 27 ARG B C 1
ATOM 752 O O . ARG B 1 27 ? 19.41942 12.17336 72.01161 1.000 14.99000 27 ARG B O 1
ATOM 760 N N . GLU B 1 28 ? 21.04125 10.64095 71.71308 1.000 14.95000 28 GLU B N 1
ATOM 761 C CA . GLU B 1 28 ? 20.50397 9.78405 72.76301 1.000 18.99000 28 GLU B CA 1
ATOM 762 C C . GLU B 1 28 ? 20.51784 10.47547 74.12281 1.000 17.56000 28 GLU B C 1
ATOM 763 O O . GLU B 1 28 ? 19.57543 10.31632 74.91028 1.000 19.46000 28 GLU B O 1
ATOM 769 N N . GLU B 1 29 ? 21.55633 11.26600 74.41520 1.000 14.63000 29 GLU B N 1
ATOM 770 C CA . GLU B 1 29 ? 21.60025 11.96241 75.70502 1.000 19.86000 29 GLU B CA 1
ATOM 771 C C . GLU B 1 29 ? 20.53874 13.05599 75.78903 1.000 14.72000 29 GLU B C 1
ATOM 772 O O . GLU B 1 29 ? 19.86905 13.20103 76.81357 1.000 17.03000 29 GLU B O 1
ATOM 778 N N . ALA B 1 30 ? 20.37305 13.84260 74.73368 1.000 12.74000 30 ALA B N 1
ATOM 779 C CA . ALA B 1 30 ? 19.24668 14.77111 74.69971 1.000 14.13000 30 ALA B CA 1
ATOM 780 C C . ALA B 1 30 ? 17.91986 14.03562 74.90512 1.000 16.34000 30 ALA B C 1
ATOM 781 O O . ALA B 1 30 ? 17.08719 14.43852 75.72649 1.000 13.81000 30 ALA B O 1
ATOM 783 N N . ASP B 1 31 ? 17.71178 12.94330 74.16533 1.000 14.38000 31 ASP B N 1
ATOM 784 C CA . ASP B 1 31 ? 16.47002 12.19082 74.29180 1.000 14.73000 31 ASP B CA 1
ATOM 785 C C . ASP B 1 31 ? 16.29140 11.61517 75.69587 1.000 15.41000 31 ASP B C 1
ATOM 786 O O . ASP B 1 31 ? 15.17608 11.59687 76.22319 1.000 16.31000 31 ASP B O 1
ATOM 791 N N . ALA B 1 32 ? 17.36724 11.11182 76.30468 1.000 16.26000 32 ALA B N 1
ATOM 792 C CA . ALA B 1 32 ? 17.23165 10.55017 77.64577 1.000 18.64000 32 ALA B CA 1
ATOM 793 C C . ALA B 1 32 ? 16.93856 11.62837 78.67926 1.000 16.31000 32 ALA B C 1
ATOM 794 O O . ALA B 1 32 ? 16.27906 11.35640 79.68594 1.000 19.39000 32 ALA B O 1
ATOM 796 N N . ALA B 1 33 ? 17.40019 12.85549 78.44717 1.000 14.00000 33 ALA B N 1
ATOM 797 C CA . ALA B 1 33 ? 17.12216 13.92966 79.39467 1.000 15.03000 33 ALA B CA 1
ATOM 798 C C . ALA B 1 33 ? 15.66202 14.37003 79.31963 1.000 20.78000 33 ALA B C 1
ATOM 799 O O . ALA B 1 33 ? 15.03127 14.64608 80.35016 1.000 17.49000 33 ALA B O 1
ATOM 801 N N . ARG B 1 34 ? 15.11572 14.45842 78.10227 1.000 15.59000 34 ARG B N 1
ATOM 802 C CA . ARG B 1 34 ? 13.69770 14.76477 77.93731 1.000 18.86000 34 ARG B CA 1
ATOM 803 C C . ARG B 1 34 ? 12.82481 13.65658 78.50811 1.000 20.48000 34 ARG B C 1
ATOM 804 O O . ARG B 1 34 ? 11.78033 13.92732 79.10839 1.000 20.25000 34 ARG B O 1
ATOM 812 N N . GLN B 1 35 ? 13.22246 12.40169 78.30974 1.000 18.65000 35 GLN B N 1
ATOM 813 C CA . GLN B 1 35 ? 12.46757 11.30055 78.89062 1.000 20.48000 35 GLN B CA 1
ATOM 814 C C . GLN B 1 35 ? 12.48060 11.38902 80.41060 1.000 25.52000 35 GLN B C 1
ATOM 815 O O . GLN B 1 35 ? 11.48134 11.06880 81.06609 1.000 22.73000 35 GLN B O 1
ATOM 821 N N . LYS B 1 36 ? 13.60406 11.83767 80.98815 1.000 23.44000 36 LYS B N 1
ATOM 822 C CA . LYS B 1 36 ? 13.67010 12.00514 82.43514 1.000 23.89000 36 LYS B CA 1
ATOM 823 C C . LYS B 1 36 ? 12.73435 13.10489 82.89923 1.000 21.37000 36 LYS B C 1
ATOM 824 O O . LYS B 1 36 ? 12.11775 12.99596 83.96189 1.000 25.52000 36 LYS B O 1
ATOM 830 N N . LEU B 1 37 ? 12.62837 14.18061 82.12583 1.000 22.19000 37 LEU B N 1
ATOM 831 C CA . LEU B 1 37 ? 11.68372 15.23632 82.45993 1.000 23.71000 37 LEU B CA 1
ATOM 832 C C . LEU B 1 37 ? 10.24495 14.72370 82.44221 1.000 25.80000 37 LEU B C 1
ATOM 833 O O . LEU B 1 37 ? 9.48828 14.93368 83.39468 1.000 24.06000 37 LEU B O 1
ATOM 838 N N . ARG B 1 38 ? 9.84490 14.06020 81.35516 1.000 26.97000 38 ARG B N 1
ATOM 839 C CA . ARG B 1 38 ? 8.49318 13.51361 81.27250 1.000 23.97000 38 ARG B CA 1
ATOM 840 C C . ARG B 1 38 ? 8.19485 12.58584 82.44461 1.000 25.89000 38 ARG B C 1
ATOM 841 O O . ARG B 1 38 ? 7.06357 12.53452 82.93693 1.000 24.39000 38 ARG B O 1
ATOM 849 N N . GLU B 1 39 ? 9.19589 11.83340 82.89445 1.000 25.96000 39 GLU B N 1
ATOM 850 C CA . GLU B 1 39 ? 9.06659 10.92169 84.02065 1.000 24.29000 39 GLU B CA 1
ATOM 851 C C . GLU B 1 39 ? 9.15546 11.62415 85.36749 1.000 26.73000 39 GLU B C 1
ATOM 852 O O . GLU B 1 39 ? 8.99911 10.96440 86.39960 1.000 30.75000 39 GLU B O 1
ATOM 858 N N . SER B 1 40 ? 9.40690 12.92826 85.39324 1.000 22.63000 40 SER B N 1
ATOM 859 C CA . SER B 1 40 ? 9.80386 13.60480 86.61928 1.000 30.84000 40 SER B CA 1
ATOM 860 C C . SER B 1 40 ? 8.58419 14.05653 87.40739 1.000 33.27000 40 SER B C 1
ATOM 861 O O . SER B 1 40 ? 7.64130 14.61496 86.83764 1.000 29.54000 40 SER B O 1
ATOM 864 N N . GLY B 1 41 ? 8.61848 13.82895 88.71448 1.000 29.78000 41 GLY B N 1
ATOM 865 C CA . GLY B 1 41 ? 7.66068 14.40483 89.62572 1.000 32.33000 41 GLY B CA 1
ATOM 866 C C . GLY B 1 41 ? 8.07379 15.76116 90.14156 1.000 34.85000 41 GLY B C 1
ATOM 867 O O . GLY B 1 41 ? 7.40302 16.30815 91.02598 1.000 33.12000 41 GLY B O 1
ATOM 868 N N . TYR B 1 42 ? 9.16588 16.31846 89.61705 1.000 29.22000 42 TYR B N 1
ATOM 869 C CA . TYR B 1 42 ? 9.61907 17.62978 90.04093 1.000 28.37000 42 TYR B CA 1
ATOM 870 C C . TYR B 1 42 ? 8.57182 18.69124 89.71096 1.000 33.64000 42 TYR B C 1
ATOM 871 O O . TYR B 1 42 ? 7.58636 18.44960 89.00143 1.000 29.08000 42 TYR B O 1
ATOM 880 N N . SER B 1 43 ? 8.80699 19.88950 90.24374 1.000 30.16000 43 SER B N 1
ATOM 881 C CA . SER B 1 43 ? 8.02871 21.06406 89.89190 1.000 28.61000 43 SER B CA 1
ATOM 882 C C . SER B 1 43 ? 8.89705 22.29250 90.11705 1.000 30.81000 43 SER B C 1
ATOM 883 O O . SER B 1 43 ? 10.05985 22.18711 90.51780 1.000 35.13000 43 SER B O 1
ATOM 886 N N . GLY B 1 44 ? 8.32774 23.46017 89.83034 1.000 31.02000 44 GLY B N 1
ATOM 887 C CA . GLY B 1 44 ? 9.01304 24.71254 90.10038 1.000 25.46000 44 GLY B CA 1
ATOM 888 C C . GLY B 1 44 ? 10.37841 24.79492 89.44719 1.000 36.28000 44 GLY B C 1
ATOM 889 O O . GLY B 1 44 ? 10.55827 24.46063 88.27040 1.000 35.79000 44 GLY B O 1
ATOM 890 N N . ALA B 1 45 ? 11.36175 25.23657 90.22966 1.000 32.09000 45 ALA B N 1
ATOM 891 C CA . ALA B 1 45 ? 12.69697 25.46897 89.69741 1.000 36.48000 45 ALA B CA 1
ATOM 892 C C . ALA B 1 45 ? 13.38377 24.17414 89.29622 1.000 35.00000 45 ALA B C 1
ATOM 893 O O . ALA B 1 45 ? 14.18235 24.16918 88.34872 1.000 32.24000 45 ALA B O 1
ATOM 895 N N . GLU B 1 46 ? 13.09180 23.07523 89.99038 1.000 28.27000 46 GLU B N 1
ATOM 896 C CA . GLU B 1 46 ? 13.77952 21.83042 89.67019 1.000 36.86000 46 GLU B CA 1
ATOM 897 C C . GLU B 1 46 ? 13.28458 21.25181 88.35406 1.000 31.77000 46 GLU B C 1
ATOM 898 O O . GLU B 1 46 ? 14.08528 20.75490 87.55371 1.000 29.60000 46 GLU B O 1
ATOM 904 N N . TYR B 1 47 ? 11.96970 21.27418 88.13125 1.000 30.93000 47 TYR B N 1
ATOM 905 C CA . TYR B 1 47 ? 11.44665 20.92056 86.82004 1.000 29.43000 47 TYR B CA 1
ATOM 906 C C . TYR B 1 47 ? 12.07195 21.78949 85.74215 1.000 32.10000 47 TYR B C 1
ATOM 907 O O . TYR B 1 47 ? 12.48281 21.28534 84.69156 1.000 28.07000 47 TYR B O 1
ATOM 916 N N . ASP B 1 48 ? 12.16524 23.09661 85.99981 1.000 32.82000 48 ASP B N 1
ATOM 917 C CA . ASP B 1 48 ? 12.75144 24.02756 85.04288 1.000 33.64000 48 ASP B CA 1
ATOM 918 C C . ASP B 1 48 ? 14.17782 23.63605 84.68888 1.000 33.49000 48 ASP B C 1
ATOM 919 O O . ASP B 1 48 ? 14.56054 23.63685 83.51311 1.000 32.16000 48 ASP B O 1
ATOM 924 N N . GLN B 1 49 ? 14.98833 23.32171 85.70247 1.000 31.39000 49 GLN B N 1
ATOM 925 C CA . GLN B 1 49 ? 16.39361 23.02522 85.45342 1.000 31.73000 49 GLN B CA 1
ATOM 926 C C . GLN B 1 49 ? 16.54465 21.76103 84.62190 1.000 30.58000 49 GLN B C 1
ATOM 927 O O . GLN B 1 49 ? 17.34724 21.72808 83.68341 1.000 28.79000 49 GLN B O 1
ATOM 933 N N . LEU B 1 50 ? 15.78489 20.71281 84.94976 1.000 26.80000 50 LEU B N 1
ATOM 934 C CA . LEU B 1 50 ? 15.78590 19.51456 84.11913 1.000 27.78000 50 LEU B CA 1
ATOM 935 C C . LEU B 1 50 ? 15.33064 19.83593 82.70175 1.000 23.03000 50 LEU B C 1
ATOM 936 O O . LEU B 1 50 ? 15.88645 19.31986 81.72825 1.000 26.38000 50 LEU B O 1
ATOM 941 N N . ARG B 1 51 ? 14.33535 20.71047 82.57087 1.000 24.66000 51 ARG B N 1
ATOM 942 C CA . ARG B 1 51 ? 13.83599 21.10285 81.25844 1.000 23.95000 51 ARG B CA 1
ATOM 943 C C . ARG B 1 51 ? 14.87713 21.90205 80.48384 1.000 26.91000 51 ARG B C 1
ATOM 944 O O . ARG B 1 51 ? 15.09796 21.65178 79.29305 1.000 22.62000 51 ARG B O 1
ATOM 952 N N . GLN B 1 52 ? 15.52632 22.87153 81.13694 1.000 24.63000 52 GLN B N 1
ATOM 953 C CA . GLN B 1 52 ? 16.60741 23.59778 80.48238 1.000 26.22000 52 GLN B CA 1
ATOM 954 C C . GLN B 1 52 ? 17.75903 22.67215 80.10737 1.000 23.61000 52 GLN B C 1
ATOM 955 O O . GLN B 1 52 ? 18.40558 22.87611 79.06970 1.000 22.70000 52 GLN B O 1
ATOM 961 N N . ALA B 1 53 ? 18.03096 21.65152 80.92385 1.000 23.38000 53 ALA B N 1
ATOM 962 C CA . ALA B 1 53 ? 19.10057 20.71386 80.58579 1.000 21.08000 53 ALA B CA 1
ATOM 963 C C . ALA B 1 53 ? 18.75267 19.93233 79.32682 1.000 20.46000 53 ALA B C 1
ATOM 964 O O . ALA B 1 53 ? 19.60229 19.72542 78.45140 1.000 19.34000 53 ALA B O 1
ATOM 966 N N . ALA B 1 54 ? 17.50392 19.47277 79.23119 1.000 18.92000 54 ALA B N 1
ATOM 967 C CA . ALA B 1 54 ? 17.05395 18.79021 78.02213 1.000 20.38000 54 ALA B CA 1
ATOM 968 C C . ALA B 1 54 ? 17.18131 19.69289 76.80593 1.000 18.52000 54 ALA B C 1
ATOM 969 O O . ALA B 1 54 ? 17.63315 19.25576 75.74334 1.000 16.93000 54 ALA B O 1
ATOM 971 N N . PHE B 1 55 ? 16.78570 20.95777 76.94130 1.000 16.79000 55 PHE B N 1
ATOM 972 C CA . PHE B 1 55 ? 16.91799 21.88848 75.82809 1.000 18.59000 55 PHE B CA 1
ATOM 973 C C . PHE B 1 55 ? 18.37617 22.04597 75.41494 1.000 18.58000 55 PHE B C 1
ATOM 974 O O . PHE B 1 55 ? 18.70893 21.99174 74.22216 1.000 18.89000 55 PHE B O 1
ATOM 982 N N . ASP B 1 56 ? 19.26649 22.24564 76.38842 1.000 19.31000 56 ASP B N 1
ATOM 983 C CA . ASP B 1 56 ? 20.67060 22.47013 76.06421 1.000 17.47000 56 ASP B CA 1
ATOM 984 C C . ASP B 1 56 ? 21.27954 21.25118 75.37396 1.000 15.73000 56 ASP B C 1
ATOM 985 O O . ASP B 1 56 ? 21.98110 21.38216 74.36635 1.000 14.98000 56 ASP B O 1
ATOM 990 N N . LEU B 1 57 ? 21.00273 20.05122 75.88416 1.000 14.00000 57 LEU B N 1
ATOM 991 C CA . LEU B 1 57 ? 21.56462 18.86426 75.24387 1.000 15.44000 57 LEU B CA 1
ATOM 992 C C . LEU B 1 57 ? 21.04356 18.71060 73.82160 1.000 13.35000 57 LEU B C 1
ATOM 993 O O . LEU B 1 57 ? 21.81425 18.40664 72.90216 1.000 15.31000 57 LEU B O 1
ATOM 998 N N . ASN B 1 58 ? 19.73559 18.91599 73.61973 1.000 14.20000 58 ASN B N 1
ATOM 999 C CA . ASN B 1 58 ? 19.15846 18.82633 72.27741 1.000 15.14000 58 ASN B CA 1
ATOM 1000 C C . ASN B 1 58 ? 19.80963 19.81131 71.31350 1.000 14.93000 58 ASN B C 1
ATOM 1001 O O . ASN B 1 58 ? 20.08149 19.47607 70.14877 1.000 11.98000 58 ASN B O 1
ATOM 1006 N N . ARG B 1 59 ? 20.04683 21.03955 71.77527 1.000 17.32000 59 ARG B N 1
ATOM 1007 C CA . ARG B 1 59 ? 20.71993 22.03058 70.93838 1.000 18.47000 59 ARG B CA 1
ATOM 1008 C C . ARG B 1 59 ? 22.12734 21.57306 70.57438 1.000 15.83000 59 ARG B C 1
ATOM 1009 O O . ARG B 1 59 ? 22.58096 21.76790 69.43960 1.000 14.05000 59 ARG B O 1
ATOM 1017 N N . LYS B 1 60 ? 22.84300 20.98465 71.53200 1.000 13.08000 60 LYS B N 1
ATOM 1018 C CA . LYS B 1 60 ? 24.17041 20.46712 71.22398 1.000 15.97000 60 LYS B CA 1
ATOM 1019 C C . LYS B 1 60 ? 24.08752 19.39475 70.14925 1.000 14.80000 60 LYS B C 1
ATOM 1020 O O . LYS B 1 60 ? 24.87110 19.40379 69.19873 1.000 17.61000 60 LYS B O 1
ATOM 1026 N N . ALA B 1 61 ? 23.11483 18.48438 70.26394 1.000 11.25000 61 ALA B N 1
ATOM 1027 C CA . ALA B 1 61 ? 22.92589 17.45598 69.24414 1.000 11.67000 61 ALA B CA 1
ATOM 1028 C C . ALA B 1 61 ? 22.47246 18.05138 67.91068 1.000 11.12000 61 ALA B C 1
ATOM 1029 O O . ALA B 1 61 ? 22.91830 17.61124 66.84508 1.000 9.91000 61 ALA B O 1
ATOM 1031 N N . ASN B 1 62 ? 21.56902 19.03401 67.94482 1.000 15.28000 62 ASN B N 1
ATOM 1032 C CA . ASN B 1 62 ? 21.08554 19.62643 66.70034 1.000 12.23000 62 ASN B CA 1
ATOM 1033 C C . ASN B 1 62 ? 22.20166 20.37668 65.98179 1.000 13.49000 62 ASN B C 1
ATOM 1034 O O . ASN B 1 62 ? 22.34046 20.27736 64.75591 1.000 13.12000 62 ASN B O 1
ATOM 1039 N N . GLN B 1 63 ? 23.01289 21.12725 66.73306 1.000 14.69000 63 GLN B N 1
ATOM 1040 C CA . GLN B 1 63 ? 24.09395 21.88551 66.11349 1.000 18.26000 63 GLN B CA 1
ATOM 1041 C C . GLN B 1 63 ? 25.13173 20.97275 65.46241 1.000 13.73000 63 GLN B C 1
ATOM 1042 O O . GLN B 1 63 ? 25.74718 21.34970 64.46167 1.000 14.20000 63 GLN B O 1
ATOM 1048 N N . TYR B 1 64 ? 25.35388 19.79002 66.02891 1.000 11.87000 64 TYR B N 1
ATOM 1049 C CA . TYR B 1 64 ? 26.30764 18.84024 65.44778 1.000 10.44000 64 TYR B CA 1
ATOM 1050 C C . TYR B 1 64 ? 25.80068 18.30662 64.11764 1.000 11.88000 64 TYR B C 1
ATOM 1051 O O . TYR B 1 64 ? 26.55532 18.21163 63.13613 1.000 12.55000 64 TYR B O 1
ATOM 1060 N N . TRP B 1 65 ? 24.52386 17.92207 64.07997 1.000 11.57000 65 TRP B N 1
ATOM 1061 C CA . TRP B 1 65 ? 23.89480 17.52542 62.82571 1.000 9.66000 65 TRP B CA 1
ATOM 1062 C C . TRP B 1 65 ? 24.04297 18.62416 61.78546 1.000 9.73000 65 TRP B C 1
ATOM 1063 O O . TRP B 1 65 ? 24.34780 18.34993 60.62373 1.000 10.09000 65 TRP B O 1
ATOM 1074 N N . GLU B 1 66 ? 23.81820 19.87719 62.18794 1.000 12.29000 66 GLU B N 1
ATOM 1075 C CA . GLU B 1 66 ? 23.88332 20.97992 61.23764 1.000 11.54000 66 GLU B CA 1
ATOM 1076 C C . GLU B 1 66 ? 25.30749 21.25138 60.77043 1.000 13.01000 66 GLU B C 1
ATOM 1077 O O . GLU B 1 66 ? 25.50398 21.71712 59.64441 1.000 16.93000 66 GLU B O 1
ATOM 1083 N N . GLN B 1 67 ? 26.30306 21.02607 61.63211 1.000 12.12000 67 GLN B N 1
ATOM 1084 C CA . GLN B 1 67 ? 27.69024 21.18952 61.21491 1.000 12.02000 67 GLN B CA 1
ATOM 1085 C C . GLN B 1 67 ? 28.08631 20.08939 60.23349 1.000 12.92000 67 GLN B C 1
ATOM 1086 O O . GLN B 1 67 ? 28.77981 20.34437 59.24284 1.000 13.64000 67 GLN B O 1
ATOM 1092 N N . MET B 1 68 ? 27.63167 18.86227 60.49059 1.000 10.47000 68 MET B N 1
ATOM 1093 C CA . MET B 1 68 ? 27.83871 17.76907 59.55005 1.000 12.36000 68 MET B CA 1
ATOM 1094 C C . MET B 1 68 ? 27.23640 18.10040 58.19458 1.000 13.84000 68 MET B C 1
ATOM 1095 O O . MET B 1 68 ? 27.87912 17.90635 57.15503 1.000 13.56000 68 MET B O 1
ATOM 1100 N N . LEU B 1 69 ? 26.00918 18.62588 58.18467 1.000 16.34000 69 LEU B N 1
ATOM 1101 C CA . LEU B 1 69 ? 25.39379 19.02523 56.92117 1.000 12.20000 69 LEU B CA 1
ATOM 1102 C C . LEU B 1 69 ? 26.20074 20.12536 56.24532 1.000 16.80000 69 LEU B C 1
ATOM 1103 O O . LEU B 1 69 ? 26.45150 20.07410 55.03049 1.000 16.13000 69 LEU B O 1
ATOM 1108 N N . SER B 1 70 ? 26.63184 21.12578 57.02228 1.000 17.34000 70 SER B N 1
ATOM 1109 C CA . SER B 1 70 ? 27.47673 22.18297 56.47047 1.000 13.35000 70 SER B CA 1
ATOM 1110 C C . SER B 1 70 ? 28.76832 21.61834 55.90244 1.000 14.26000 70 SER B C 1
ATOM 1111 O O . SER B 1 70 ? 29.30569 22.15727 54.92860 1.000 14.09000 70 SER B O 1
ATOM 1114 N N . ASP B 1 71 ? 29.29540 20.55574 56.49609 1.000 11.48000 71 ASP B N 1
ATOM 1115 C CA . ASP B 1 71 ? 30.58389 20.06915 56.03803 1.000 14.38000 71 ASP B CA 1
ATOM 1116 C C . ASP B 1 71 ? 30.46402 19.18272 54.80923 1.000 15.75000 71 ASP B C 1
ATOM 1117 O O . ASP B 1 71 ? 31.48152 18.65100 54.34901 1.000 14.67000 71 ASP B O 1
ATOM 1122 N N . LEU B 1 72 ? 29.26242 18.99805 54.27455 1.000 12.23000 72 LEU B N 1
ATOM 1123 C CA . LEU B 1 72 ? 29.13449 18.38459 52.95466 1.000 15.14000 72 LEU B CA 1
ATOM 1124 C C . LEU B 1 72 ? 29.37764 19.50038 51.93646 1.000 21.07000 72 LEU B C 1
ATOM 1125 O O . LEU B 1 72 ? 28.50345 20.33593 51.68367 1.000 21.82000 72 LEU B O 1
ATOM 1130 N N . ARG B 1 73 ? 30.60795 19.53173 51.41321 1.000 21.53000 73 ARG B N 1
ATOM 1131 C CA . ARG B 1 73 ? 31.25601 20.57376 50.60528 1.000 24.21000 73 ARG B CA 1
ATOM 1132 C C . ARG B 1 73 ? 31.59902 21.90412 51.29708 1.000 24.74000 73 ARG B C 1
ATOM 1133 O O . ARG B 1 73 ? 32.78682 22.21165 51.41472 1.000 34.06000 73 ARG B O 1
ATOM 1141 N N . GLN B 1 74 ? 30.64341 22.73584 51.72024 1.000 27.94000 74 GLN B N 1
ATOM 1142 C CA . GLN B 1 74 ? 31.04546 23.99522 52.40710 1.000 20.76000 74 GLN B CA 1
ATOM 1143 C C . GLN B 1 74 ? 30.12759 24.39319 53.55142 1.000 20.96000 74 GLN B C 1
ATOM 1144 O O . GLN B 1 74 ? 30.43073 25.30756 54.33532 1.000 17.61000 74 GLN B O 1
ATOM 1150 N N . THR C 1 9 ? -4.24426 16.60639 107.53789 1.000 27.32000 9 THR C N 1
ATOM 1151 C CA . THR C 1 9 ? -4.95365 17.83229 107.19935 1.000 31.26000 9 THR C CA 1
ATOM 1152 C C . THR C 1 9 ? -6.45858 17.52899 107.20591 1.000 42.77000 9 THR C C 1
ATOM 1153 O O . THR C 1 9 ? -7.25849 18.25975 107.80534 1.000 39.62000 9 THR C O 1
ATOM 1157 N N . ARG C 1 10 ? -6.82763 16.43301 106.54590 1.000 41.79000 10 ARG C N 1
ATOM 1158 C CA . ARG C 1 10 ? -8.09040 15.75373 106.78132 1.000 41.54000 10 ARG C CA 1
ATOM 1159 C C . ARG C 1 10 ? -7.94577 14.59862 107.76510 1.000 39.16000 10 ARG C C 1
ATOM 1160 O O . ARG C 1 10 ? -8.94351 13.95837 108.10441 1.000 41.93000 10 ARG C O 1
ATOM 1168 N N . ARG C 1 11 ? -6.72853 14.32379 108.23657 1.000 32.20000 11 ARG C N 1
ATOM 1169 C CA . ARG C 1 11 ? -6.49098 13.11573 109.01130 1.000 35.59000 11 ARG C CA 1
ATOM 1170 C C . ARG C 1 11 ? -6.96141 13.23343 110.46451 1.000 31.33000 11 ARG C C 1
ATOM 1171 O O . ARG C 1 11 ? -7.31197 12.21727 111.06950 1.000 27.74000 11 ARG C O 1
ATOM 1179 N N . THR C 1 12 ? -6.97642 14.43934 111.05468 1.000 26.27000 12 THR C N 1
ATOM 1180 C CA . THR C 1 12 ? -7.54692 14.62004 112.38994 1.000 21.51000 12 THR C CA 1
ATOM 1181 C C . THR C 1 12 ? -8.54111 15.75883 112.48150 1.000 23.03000 12 THR C C 1
ATOM 1182 O O . THR C 1 12 ? -9.14471 15.93556 113.54877 1.000 18.16000 12 THR C O 1
ATOM 1186 N N . GLY C 1 13 ? -8.71569 16.54494 111.41968 1.000 21.01000 13 GLY C N 1
ATOM 1187 C CA . GLY C 1 13 ? -9.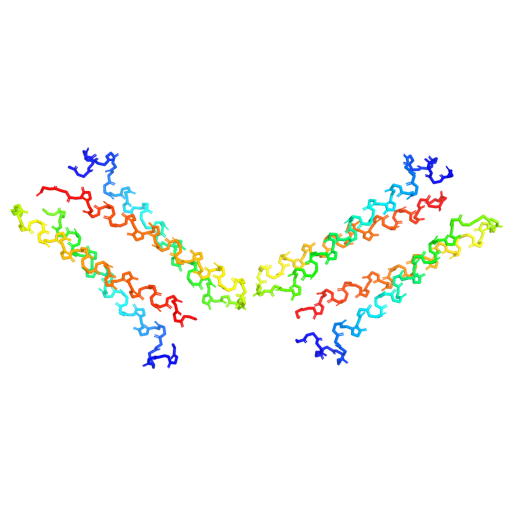46992 17.77379 111.45916 1.000 19.95000 13 GLY C CA 1
ATOM 1188 C C . GLY C 1 13 ? -8.64305 19.00891 111.75200 1.000 19.31000 13 GLY C C 1
ATOM 1189 O O . GLY C 1 13 ? -9.06641 20.11888 111.40933 1.000 19.96000 13 GLY C O 1
ATOM 1190 N N . ARG C 1 14 ? -7.47777 18.85106 112.37451 1.000 21.78000 14 ARG C N 1
ATOM 1191 C CA . ARG C 1 14 ? -6.62887 19.99418 112.67333 1.000 14.83000 14 ARG C CA 1
ATOM 1192 C C . ARG C 1 14 ? -5.85046 20.41851 111.43508 1.000 15.51000 14 ARG C C 1
ATOM 1193 O O . ARG C 1 14 ? -5.59466 19.62369 110.52686 1.000 15.55000 14 ARG C O 1
ATOM 1201 N N . THR C 1 15 ? -5.46672 21.69259 111.41310 1.000 15.14000 15 THR C N 1
ATOM 1202 C CA . THR C 1 15 ? -4.64526 22.23091 110.34185 1.000 16.58000 15 THR C CA 1
ATOM 1203 C C . THR C 1 15 ? -3.17209 22.14115 110.71524 1.000 19.02000 15 THR C C 1
ATOM 1204 O O . THR C 1 15 ? -2.80957 21.85806 111.85706 1.000 15.76000 15 THR C O 1
ATOM 1208 N N . TRP C 1 16 ? -2.31554 22.41146 109.73094 1.000 15.02000 16 TRP C N 1
ATOM 1209 C CA . TRP C 1 16 ? -0.88845 22.54270 110.01938 1.000 18.54000 16 TRP C CA 1
ATOM 1210 C C . TRP C 1 16 ? -0.64619 23.53759 111.14942 1.000 19.16000 16 TRP C C 1
ATOM 1211 O O . TRP C 1 16 ? 0.18821 23.29863 112.03605 1.000 15.84000 16 TRP C O 1
ATOM 1222 N N . ALA C 1 17 ? -1.39241 24.64744 111.14888 1.000 17.48000 17 ALA C N 1
ATOM 1223 C CA . ALA C 1 17 ? -1.21421 25.67333 112.16995 1.000 18.80000 17 ALA C CA 1
ATOM 1224 C C . ALA C 1 17 ? -1.56754 25.16007 113.56302 1.000 17.27000 17 ALA C C 1
ATOM 1225 O O . ALA C 1 17 ? -0.87221 25.47007 114.53779 1.000 17.11000 17 ALA C O 1
ATOM 1227 N N . ASP C 1 18 ? -2.66034 24.39683 113.68536 1.000 16.88000 18 ASP C N 1
ATOM 1228 C CA . ASP C 1 18 ? -2.95770 23.72859 114.94938 1.000 13.42000 18 ASP C CA 1
ATOM 1229 C C . ASP C 1 18 ? -1.79835 22.85076 115.39779 1.000 14.73000 18 ASP C C 1
ATOM 1230 O O . ASP C 1 18 ? -1.50285 22.76565 116.58966 1.000 16.52000 18 ASP C O 1
ATOM 1235 N N . ASP C 1 19 ? -1.16958 22.13102 114.46543 1.000 15.99000 19 ASP C N 1
ATOM 1236 C CA . ASP C 1 19 ? -0.13922 21.19816 114.89689 1.000 16.68000 19 ASP C CA 1
ATOM 1237 C C . ASP C 1 19 ? 1.15278 21.92537 115.25647 1.000 19.32000 19 ASP C C 1
ATOM 1238 O O . ASP C 1 19 ? 1.83525 21.54137 116.21414 1.000 17.85000 19 ASP C O 1
ATOM 1243 N N . GLN C 1 20 ? 1.48327 22.99054 114.52049 1.000 15.02000 20 GLN C N 1
ATOM 1244 C CA . GLN C 1 20 ? 2.62225 23.82471 114.88215 1.000 18.34000 20 GLN C CA 1
ATOM 1245 C C . GLN C 1 20 ? 2.54375 24.28249 116.33424 1.000 17.82000 20 GLN C C 1
ATOM 1246 O O . GLN C 1 20 ? 3.57001 24.34360 117.02584 1.000 17.10000 20 GLN C O 1
ATOM 1252 N N . ALA C 1 21 ? 1.33987 24.63819 116.80978 1.000 15.62000 21 ALA C N 1
ATOM 1253 C CA . ALA C 1 21 ? 1.19136 25.02096 118.21589 1.000 12.47000 21 ALA C CA 1
ATOM 1254 C C . ALA C 1 21 ? 1.60096 23.88391 119.13857 1.000 15.17000 21 ALA C C 1
ATOM 1255 O O . ALA C 1 21 ? 2.26532 24.11290 120.15633 1.000 15.92000 21 ALA C O 1
ATOM 1257 N N . THR C 1 22 ? 1.21906 22.64688 118.79755 1.000 14.96000 22 THR C N 1
ATOM 1258 C CA . THR C 1 22 ? 1.56264 21.52482 119.66725 1.000 13.85000 22 THR C CA 1
ATOM 1259 C C . THR C 1 22 ? 3.05568 21.27213 119.64661 1.000 11.21000 22 THR C C 1
ATOM 1260 O O . THR C 1 22 ? 3.68514 21.11310 120.70134 1.000 14.89000 22 THR C O 1
ATOM 1264 N N . TYR C 1 23 ? 3.64320 21.25241 118.45137 1.000 12.27000 23 TYR C N 1
ATOM 1265 C CA . TYR C 1 23 ? 5.07321 21.00871 118.34976 1.000 12.67000 23 TYR C CA 1
ATOM 1266 C C . TYR C 1 23 ? 5.85235 22.00775 119.19959 1.000 15.69000 23 TYR C C 1
ATOM 1267 O O . TYR C 1 23 ? 6.74174 21.62181 119.96718 1.000 11.99000 23 TYR C O 1
ATOM 1276 N N . ASN C 1 24 ? 5.50805 23.29769 119.09391 1.000 10.78000 24 ASN C N 1
ATOM 1277 C CA . ASN C 1 24 ? 6.16618 24.31771 119.91079 1.000 10.53000 24 ASN C CA 1
ATOM 1278 C C . ASN C 1 24 ? 6.18185 23.93550 121.39273 1.000 12.09000 24 ASN C C 1
ATOM 1279 O O . ASN C 1 24 ? 7.22110 24.01361 122.05232 1.000 11.58000 24 ASN C O 1
ATOM 1284 N N . ARG C 1 25 ? 5.02715 23.52020 121.92514 1.000 11.08000 25 ARG C N 1
ATOM 1285 C CA . ARG C 1 25 ? 4.90480 23.07497 123.31512 1.000 14.31000 25 ARG C CA 1
ATOM 1286 C C . ARG C 1 25 ? 5.84816 21.92912 123.63758 1.000 14.68000 25 ARG C C 1
ATOM 1287 O O . ARG C 1 25 ? 6.58655 21.96912 124.62929 1.000 13.35000 25 ARG C O 1
ATOM 1295 N N . LEU C 1 26 ? 5.75006 20.84921 122.86547 1.000 12.47000 26 LEU C N 1
ATOM 1296 C CA . LEU C 1 26 ? 6.53442 19.66132 123.17098 1.000 12.77000 26 LEU C CA 1
ATOM 1297 C C . LEU C 1 26 ? 8.02332 19.96363 123.07843 1.000 14.55000 26 LEU C C 1
ATOM 1298 O O . LEU C 1 26 ? 8.81075 19.51767 123.92005 1.000 15.97000 26 LEU C O 1
ATOM 1303 N N . ARG C 1 27 ? 8.42976 20.70886 122.05037 1.000 10.23000 27 ARG C N 1
ATOM 1304 C CA . ARG C 1 27 ? 9.84163 21.01616 121.88384 1.000 12.07000 27 ARG C CA 1
ATOM 1305 C C . ARG C 1 27 ? 10.32692 21.89610 123.02277 1.000 11.60000 27 ARG C C 1
ATOM 1306 O O . ARG C 1 27 ? 11.39819 21.65923 123.58731 1.000 10.63000 27 ARG C O 1
ATOM 1314 N N . GLU C 1 28 ? 9.52386 22.89688 123.39024 1.000 9.33000 28 GLU C N 1
ATOM 1315 C CA . GLU C 1 28 ? 9.90112 23.79981 124.46521 1.000 11.23000 28 GLU C CA 1
ATOM 1316 C C . GLU C 1 28 ? 10.04980 23.04265 125.78505 1.000 13.65000 28 GLU C C 1
ATOM 1317 O O . GLU C 1 28 ? 11.02705 23.24374 126.51068 1.000 9.17000 28 GLU C O 1
ATOM 1323 N N . GLU C 1 29 ? 9.10410 22.14142 126.09230 1.000 10.11000 29 GLU C N 1
ATOM 1324 C CA . GLU C 1 29 ? 9.15176 21.39625 127.35318 1.000 16.94000 29 GLU C CA 1
ATOM 1325 C C . GLU C 1 29 ? 10.33197 20.43448 127.39156 1.000 13.20000 29 GLU C C 1
ATOM 1326 O O . GLU C 1 29 ? 10.97042 20.26746 128.43528 1.000 15.33000 29 GLU C O 1
ATOM 1332 N N . ALA C 1 30 ? 10.63165 19.78770 126.27335 1.000 11.32000 30 ALA C N 1
ATOM 1333 C CA . ALA C 1 30 ? 11.79680 18.91393 126.22976 1.000 14.33000 30 ALA C CA 1
ATOM 1334 C C . ALA C 1 30 ? 13.08071 19.71317 126.39336 1.000 12.88000 30 ALA C C 1
ATOM 1335 O O . ALA C 1 30 ? 14.00707 19.27225 127.07892 1.000 14.11000 30 ALA C O 1
ATOM 1337 N N . ASP C 1 31 ? 13.16022 20.88527 125.76449 1.000 14.27000 31 ASP C N 1
ATOM 1338 C CA . ASP C 1 31 ? 14.36711 21.68749 125.89012 1.000 13.85000 31 ASP C CA 1
ATOM 1339 C C . ASP C 1 31 ? 14.54360 22.16733 127.32811 1.000 14.14000 31 ASP C C 1
ATOM 1340 O O . ASP C 1 31 ? 15.65282 22.13147 127.86066 1.000 16.44000 31 ASP C O 1
ATOM 1345 N N . ALA C 1 32 ? 13.45278 22.58202 127.98261 1.000 15.39000 32 ALA C N 1
ATOM 1346 C CA . ALA C 1 32 ? 13.54026 22.99183 129.38464 1.000 22.47000 32 ALA C CA 1
ATOM 1347 C C . ALA C 1 32 ? 13.97085 21.83080 130.26930 1.000 14.32000 32 ALA C C 1
ATOM 1348 O O . ALA C 1 32 ? 14.77218 22.01083 131.18600 1.000 16.72000 32 ALA C O 1
ATOM 1350 N N . ALA C 1 33 ? 13.46897 20.62674 129.98733 1.000 14.11000 33 ALA C N 1
ATOM 1351 C CA . ALA C 1 33 ? 13.89151 19.44271 130.73199 1.000 16.24000 33 ALA C CA 1
ATOM 1352 C C . ALA C 1 33 ? 15.40451 19.23803 130.64035 1.000 18.22000 33 ALA C C 1
ATOM 1353 O O . ALA C 1 33 ? 16.08096 19.06402 131.66006 1.000 17.62000 33 ALA C O 1
ATOM 1355 N N . ARG C 1 34 ? 15.95402 19.25131 129.42213 1.000 14.02000 34 ARG C N 1
ATOM 1356 C CA . ARG C 1 34 ? 17.39400 19.06162 129.27153 1.000 15.27000 34 ARG C CA 1
ATOM 1357 C C . ARG C 1 34 ? 18.16607 20.15867 129.99437 1.000 18.08000 34 ARG C C 1
ATOM 1358 O O . ARG C 1 34 ? 19.20637 19.89579 130.61292 1.000 14.58000 34 ARG C O 1
ATOM 1366 N N . GLN C 1 35 ? 17.64681 21.38857 129.95776 1.000 15.05000 35 GLN C N 1
ATOM 1367 C CA . GLN C 1 35 ? 18.33284 22.50862 130.57864 1.000 18.25000 35 GLN C CA 1
ATOM 1368 C C . GLN C 1 35 ? 18.42548 22.34142 132.09458 1.000 19.83000 35 GLN C C 1
ATOM 1369 O O . GLN C 1 35 ? 19.39463 22.80353 132.70225 1.000 21.64000 35 GLN C O 1
ATOM 1375 N N . LYS C 1 36 ? 17.45987 21.65414 132.72287 1.000 19.10000 36 LYS C N 1
ATOM 1376 C CA . LYS C 1 36 ? 17.56050 21.42796 134.16580 1.000 21.62000 36 LYS C CA 1
ATOM 1377 C C . LYS C 1 36 ? 18.85079 20.70316 134.53617 1.000 23.11000 36 LYS C C 1
ATOM 1378 O O . LYS C 1 36 ? 19.38019 20.90711 135.63199 1.000 26.35000 36 LYS C O 1
ATOM 1384 N N . LEU C 1 37 ? 19.38759 19.87940 133.63684 1.000 19.33000 37 LEU C N 1
ATOM 1385 C CA . LEU C 1 37 ? 20.65983 19.20962 133.88723 1.000 22.81000 37 LEU C CA 1
ATOM 1386 C C . LEU C 1 37 ? 21.86760 20.12787 133.77588 1.000 27.24000 37 LEU C C 1
ATOM 1387 O O . LEU C 1 37 ? 22.98580 19.67506 134.04936 1.000 27.23000 37 LEU C O 1
ATOM 1392 N N . ARG C 1 38 ? 21.67819 21.38289 133.37013 1.000 26.41000 38 ARG C N 1
ATOM 1393 C CA . ARG C 1 38 ? 22.74698 22.36711 133.35084 1.000 26.25000 38 ARG C CA 1
ATOM 1394 C C . ARG C 1 38 ? 22.83936 23.12794 134.66291 1.000 32.69000 38 ARG C C 1
ATOM 1395 O O . ARG C 1 38 ? 23.60420 24.09208 134.75374 1.000 35.26000 38 ARG C O 1
ATOM 1403 N N . GLU C 1 39 ? 22.05984 22.73864 135.66417 1.000 31.74000 39 GLU C N 1
ATOM 1404 C CA . GLU C 1 39 ? 22.18426 23.30948 137.00120 1.000 32.74000 39 GLU C CA 1
ATOM 1405 C C . GLU C 1 39 ? 22.96882 22.37050 137.92075 1.000 42.21000 39 GLU C C 1
ATOM 1406 O O . GLU C 1 39 ? 22.85103 21.14249 137.83263 1.000 36.80000 39 GLU C O 1
ATOM 1412 N N . TYR C 1 42 ? 21.62819 19.12863 142.19983 1.000 44.49000 42 TYR C N 1
ATOM 1413 C CA . TYR C 1 42 ? 20.91851 17.86846 142.38194 1.000 40.79000 42 TYR C CA 1
ATOM 1414 C C . TYR C 1 42 ? 21.89189 16.76960 142.76339 1.000 41.68000 42 TYR C C 1
ATOM 1415 O O . TYR C 1 42 ? 23.10482 16.96185 142.69893 1.000 45.85000 42 TYR C O 1
ATOM 1424 N N . SER C 1 43 ? 21.34927 15.61244 143.14745 1.000 44.40000 43 SER C N 1
ATOM 1425 C CA . SER C 1 43 ? 22.13066 14.45254 143.54697 1.000 37.37000 43 SER C CA 1
ATOM 1426 C C . SER C 1 43 ? 22.23740 13.45972 142.39078 1.000 37.84000 43 SER C C 1
ATOM 1427 O O . SER C 1 43 ? 21.72191 13.68278 141.29502 1.000 35.86000 43 SER C O 1
ATOM 1430 N N . GLY C 1 44 ? 22.88773 12.32982 142.66036 1.000 34.96000 44 GLY C N 1
ATOM 1431 C CA . GLY C 1 44 ? 23.19152 11.33802 141.64610 1.000 30.46000 44 GLY C CA 1
ATOM 1432 C C . GLY C 1 44 ? 22.00432 10.78089 140.88350 1.000 37.59000 44 GLY C C 1
ATOM 1433 O O . GLY C 1 44 ? 21.84179 11.05903 139.69260 1.000 36.61000 44 GLY C O 1
ATOM 1434 N N . ALA C 1 45 ? 21.17275 9.97463 141.54172 1.000 35.07000 45 ALA C N 1
ATOM 1435 C CA . ALA C 1 45 ? 20.02058 9.41350 140.84710 1.000 40.05000 45 ALA C CA 1
ATOM 1436 C C . ALA C 1 45 ? 18.96224 10.46534 140.52168 1.000 40.66000 45 ALA C C 1
ATOM 1437 O O . ALA C 1 45 ? 18.16991 10.25631 139.59697 1.000 42.06000 45 ALA C O 1
ATOM 1439 N N . GLU C 1 46 ? 18.92031 11.58322 141.25685 1.000 32.50000 46 GLU C N 1
ATOM 1440 C CA . GLU C 1 46 ? 18.02195 12.66910 140.88137 1.000 33.77000 46 GLU C CA 1
ATOM 1441 C C . GLU C 1 46 ? 18.44629 13.28637 139.55529 1.000 32.02000 46 GLU C C 1
ATOM 1442 O O . GLU C 1 46 ? 17.60688 13.65532 138.72268 1.000 25.88000 46 GLU C O 1
ATOM 1448 N N . TYR C 1 47 ? 19.75218 13.41266 139.34978 1.000 29.33000 47 TYR C N 1
ATOM 1449 C CA . TYR C 1 47 ? 20.25958 13.84194 138.05763 1.000 27.45000 47 TYR C CA 1
ATOM 1450 C C . TYR C 1 47 ? 19.88834 12.84102 136.97264 1.000 29.26000 47 TYR C C 1
ATOM 1451 O O . TYR C 1 47 ? 19.46782 13.22610 135.87187 1.000 21.53000 47 TYR C O 1
ATOM 1460 N N . ASP C 1 48 ? 20.03972 11.54701 137.27240 1.000 25.23000 48 ASP C N 1
ATOM 1461 C CA . ASP C 1 48 ? 19.66854 10.50407 136.32340 1.000 30.04000 48 ASP C CA 1
ATOM 1462 C C . ASP C 1 48 ? 18.18740 10.57682 135.99401 1.000 30.07000 48 ASP C C 1
ATOM 1463 O O . ASP C 1 48 ? 17.78498 10.34091 134.84913 1.000 30.14000 48 ASP C O 1
ATOM 1468 N N . GLN C 1 49 ? 17.35874 10.88252 136.99538 1.000 30.29000 49 GLN C N 1
ATOM 1469 C CA . GLN C 1 49 ? 15.92861 11.04027 136.75698 1.000 30.15000 49 GLN C CA 1
ATOM 1470 C C . GLN C 1 49 ? 15.66299 12.16035 135.76025 1.000 26.90000 49 GLN C C 1
ATOM 1471 O O . GLN C 1 49 ? 14.92263 11.97434 134.78852 1.000 21.68000 49 GLN C O 1
ATOM 1477 N N . LEU C 1 50 ? 16.25984 13.33244 135.98517 1.000 22.73000 50 LEU C N 1
ATOM 1478 C CA . LEU C 1 50 ? 16.06125 14.43853 135.06041 1.000 21.26000 50 LEU C CA 1
ATOM 1479 C C . LEU C 1 50 ? 16.50276 14.06082 133.65418 1.000 20.43000 50 LEU C C 1
ATOM 1480 O O . LEU C 1 50 ? 15.86329 14.45783 132.67649 1.000 16.81000 50 LEU C O 1
ATOM 1485 N N . ARG C 1 51 ? 17.59386 13.29705 133.53063 1.000 17.20000 51 ARG C N 1
ATOM 1486 C CA . ARG C 1 51 ? 18.01242 12.84733 132.20940 1.000 20.90000 51 ARG C CA 1
ATOM 1487 C C . ARG C 1 51 ? 16.94634 11.96620 131.57470 1.000 17.61000 51 ARG C C 1
ATOM 1488 O O . ARG C 1 51 ? 16.61783 12.13630 130.39586 1.000 15.37000 51 ARG C O 1
ATOM 1496 N N . GLN C 1 52 ? 16.40384 11.00699 132.33379 1.000 15.89000 52 GLN C N 1
ATOM 1497 C CA . GLN C 1 52 ? 15.40578 10.12287 131.74506 1.000 18.39000 52 GLN C CA 1
ATOM 1498 C C . GLN C 1 52 ? 14.17845 10.91369 131.32167 1.000 16.75000 52 GLN C C 1
ATOM 1499 O O . GLN C 1 52 ? 13.60208 10.64572 130.26686 1.000 15.94000 52 GLN C O 1
ATOM 1505 N N . ALA C 1 53 ? 13.77757 11.90649 132.11897 1.000 18.13000 53 ALA C N 1
ATOM 1506 C CA . ALA C 1 53 ? 12.67423 12.77233 131.71454 1.000 17.60000 53 ALA C CA 1
ATOM 1507 C C . ALA C 1 53 ? 13.00457 13.51758 130.42651 1.000 15.12000 53 ALA C C 1
ATOM 1508 O O . ALA C 1 53 ? 12.17618 13.60454 129.51685 1.000 16.87000 53 ALA C O 1
ATOM 1510 N N . ALA C 1 54 ? 14.20942 14.08083 130.34110 1.000 16.68000 54 ALA C N 1
ATOM 1511 C CA . ALA C 1 54 ? 14.59979 14.81908 129.14505 1.000 13.93000 54 ALA C CA 1
ATOM 1512 C C . ALA C 1 54 ? 14.52147 13.93424 127.91196 1.000 13.48000 54 ALA C C 1
ATOM 1513 O O . ALA C 1 54 ? 14.02096 14.35829 126.86122 1.000 12.38000 54 ALA C O 1
ATOM 1515 N N . PHE C 1 55 ? 15.03276 12.70433 128.01858 1.000 13.41000 55 PHE C N 1
ATOM 1516 C CA . PHE C 1 55 ? 14.95750 11.76147 126.90747 1.000 14.08000 55 PHE C CA 1
ATOM 1517 C C . PHE C 1 55 ? 13.50441 11.48423 126.53802 1.000 12.89000 55 PHE C C 1
ATOM 1518 O O . PHE C 1 55 ? 13.15294 11.46533 125.35616 1.000 12.09000 55 PHE C O 1
ATOM 1526 N N . ASP C 1 56 ? 12.65586 11.23192 127.54433 1.000 12.56000 56 ASP C N 1
ATOM 1527 C CA . ASP C 1 56 ? 11.25282 10.90568 127.28084 1.000 18.56000 56 ASP C CA 1
ATOM 1528 C C . ASP C 1 56 ? 10.56529 12.02965 126.51628 1.000 17.98000 56 ASP C C 1
ATOM 1529 O O . ASP C 1 56 ? 9.91393 11.78866 125.49151 1.000 13.82000 56 ASP C O 1
ATOM 1534 N N . LEU C 1 57 ? 10.73223 13.27561 126.99139 1.000 16.11000 57 LEU C N 1
ATOM 1535 C CA . LEU C 1 57 ? 10.03976 14.41556 126.39283 1.000 14.25000 57 LEU C CA 1
ATOM 1536 C C . LEU C 1 57 ? 10.61014 14.78487 125.02965 1.000 16.39000 57 LEU C C 1
ATOM 1537 O O . LEU C 1 57 ? 9.87369 15.26585 124.15502 1.000 15.00000 57 LEU C O 1
ATOM 1542 N N . ASN C 1 58 ? 11.91110 14.59216 124.81910 1.000 13.11000 58 ASN C N 1
ATOM 1543 C CA . ASN C 1 58 ? 12.43951 14.81845 123.48492 1.000 14.15000 58 ASN C CA 1
ATOM 1544 C C . ASN C 1 58 ? 11.86432 13.81948 122.49901 1.000 12.86000 58 ASN C C 1
ATOM 1545 O O . ASN C 1 58 ? 11.50979 14.18357 121.37220 1.000 12.68000 58 ASN C O 1
ATOM 1550 N N . ARG C 1 59 ? 11.77073 12.55040 122.90487 1.000 15.24000 59 ARG C N 1
ATOM 1551 C CA . ARG C 1 59 ? 11.20558 11.52841 122.02495 1.000 16.60000 59 ARG C CA 1
ATOM 1552 C C . ARG C 1 59 ? 9.79533 11.91319 121.58757 1.000 14.63000 59 ARG C C 1
ATOM 1553 O O . ARG C 1 59 ? 9.44888 11.79229 120.40870 1.000 15.69000 59 ARG C O 1
ATOM 1561 N N . LYS C 1 60 ? 8.97561 12.38590 122.52897 1.000 14.94000 60 LYS C N 1
ATOM 1562 C CA . LYS C 1 60 ? 7.61939 12.82667 122.20158 1.000 18.99000 60 LYS C CA 1
ATOM 1563 C C . LYS C 1 60 ? 7.63075 13.95282 121.16573 1.000 17.78000 60 LYS C C 1
ATOM 1564 O O . LYS C 1 60 ? 6.86437 13.92181 120.19404 1.000 15.24000 60 LYS C O 1
ATOM 1570 N N . ALA C 1 61 ? 8.50263 14.94897 121.34952 1.000 15.48000 61 ALA C N 1
ATOM 1571 C CA . ALA C 1 61 ? 8.54603 16.08811 120.43167 1.000 13.43000 61 ALA C CA 1
ATOM 1572 C C . ALA C 1 61 ? 9.06256 15.68341 119.05640 1.000 12.91000 61 ALA C C 1
ATOM 1573 O O . ALA C 1 61 ? 8.53306 16.13345 118.03368 1.000 16.23000 61 ALA C O 1
ATOM 1575 N N . ASN C 1 62 ? 10.10871 14.85262 119.01386 1.000 13.43000 62 ASN C N 1
ATOM 1576 C CA . ASN C 1 62 ? 10.60430 14.31990 117.74659 1.000 15.33000 62 ASN C CA 1
ATOM 1577 C C . ASN C 1 62 ? 9.54018 13.49479 117.02790 1.000 16.36000 62 ASN C C 1
ATOM 1578 O O . ASN C 1 62 ? 9.32366 13.66392 115.82401 1.000 13.48000 62 ASN C O 1
ATOM 1583 N N . GLN C 1 63 ? 8.89665 12.56056 117.74203 1.000 15.71000 63 GLN C N 1
ATOM 1584 C CA . GLN C 1 63 ? 7.81357 11.77643 117.14635 1.000 17.18000 63 GLN C CA 1
ATOM 1585 C C . GLN C 1 63 ? 6.73215 12.67529 116.56191 1.000 16.05000 63 GLN C C 1
ATOM 1586 O O . GLN C 1 63 ? 6.13381 12.34032 115.53211 1.000 14.45000 63 GLN C O 1
ATOM 1592 N N . TYR C 1 64 ? 6.47418 13.81615 117.19618 1.000 13.50000 64 TYR C N 1
ATOM 1593 C CA . TYR C 1 64 ? 5.42481 14.69202 116.69873 1.000 16.49000 64 TYR C CA 1
ATOM 1594 C C . TYR C 1 64 ? 5.86215 15.38728 115.42065 1.000 16.62000 64 TYR C C 1
ATOM 1595 O O . TYR C 1 64 ? 5.08675 15.47926 114.46197 1.000 17.78000 64 TYR C O 1
ATOM 1604 N N . TRP C 1 65 ? 7.11304 15.85254 115.37821 1.000 15.69000 65 TRP C N 1
ATOM 1605 C CA . TRP C 1 65 ? 7.65844 16.41282 114.14607 1.000 15.78000 65 TRP C CA 1
ATOM 1606 C C . TRP C 1 65 ? 7.60419 15.38797 113.01795 1.000 16.11000 65 TRP C C 1
ATOM 1607 O O . TRP C 1 65 ? 7.21067 15.70505 111.88915 1.000 11.40000 65 TRP C O 1
ATOM 1618 N N . GLU C 1 66 ? 8.00455 14.14801 113.30261 1.000 13.65000 66 GLU C N 1
ATOM 1619 C CA . GLU C 1 66 ? 8.01433 13.13616 112.25346 1.000 18.37000 66 GLU C CA 1
ATOM 1620 C C . GLU C 1 66 ? 6.60321 12.77895 111.79398 1.000 17.21000 66 GLU C C 1
ATOM 1621 O O . GLU C 1 66 ? 6.40081 12.43507 110.62301 1.000 18.33000 66 GLU C O 1
ATOM 1627 N N . GLN C 1 67 ? 5.61856 12.86562 112.69139 1.000 18.06000 67 GLN C N 1
ATOM 1628 C CA . GLN C 1 67 ? 4.23746 12.58040 112.31190 1.000 18.47000 67 GLN C CA 1
ATOM 1629 C C . GLN C 1 67 ? 3.66289 13.69941 111.45029 1.000 17.00000 67 GLN C C 1
ATOM 1630 O O . GLN C 1 67 ? 2.85458 13.44437 110.54658 1.000 21.44000 67 GLN C O 1
ATOM 1636 N N . MET C 1 68 ? 4.07875 14.93645 111.70330 1.000 12.41000 68 MET C N 1
ATOM 1637 C CA . MET C 1 68 ? 3.68618 16.03450 110.83362 1.000 14.08000 68 MET C CA 1
ATOM 1638 C C . MET C 1 68 ? 4.29265 15.87282 109.44635 1.000 15.51000 68 MET C C 1
ATOM 1639 O O . MET C 1 68 ? 3.60621 16.08182 108.44365 1.000 19.97000 68 MET C O 1
ATOM 1644 N N . LEU C 1 69 ? 5.55970 15.45308 109.36478 1.000 16.85000 69 LEU C N 1
ATOM 1645 C CA . LEU C 1 69 ? 6.16523 15.17439 108.06350 1.000 14.24000 69 LEU C CA 1
ATOM 1646 C C . LEU C 1 69 ? 5.42317 14.05234 107.35364 1.000 20.10000 69 LEU C C 1
ATOM 1647 O O . LEU C 1 69 ? 5.10667 14.15744 106.16678 1.000 18.19000 69 LEU C O 1
ATOM 1652 N N . SER C 1 70 ? 5.12368 12.96818 108.07060 1.000 21.68000 70 SER C N 1
ATOM 1653 C CA . SER C 1 70 ? 4.51564 11.81715 107.41868 1.000 21.48000 70 SER C CA 1
ATOM 1654 C C . SER C 1 70 ? 3.07442 12.08292 107.00230 1.000 25.83000 70 SER C C 1
ATOM 1655 O O . SER C 1 70 ? 2.56020 11.38894 106.11741 1.000 27.42000 70 SER C O 1
ATOM 1658 N N . ASP C 1 71 ? 2.41746 13.07571 107.59671 1.000 19.21000 71 ASP C N 1
ATOM 1659 C CA . ASP C 1 71 ? 1.04126 13.40148 107.24231 1.000 24.35000 71 ASP C CA 1
ATOM 1660 C C . ASP C 1 71 ? 0.93259 14.35963 106.05849 1.000 26.03000 71 ASP C C 1
ATOM 1661 O O . ASP C 1 71 ? -0.18364 14.73246 105.67899 1.000 25.19000 71 ASP C O 1
ATOM 1666 N N . LEU C 1 72 ? 2.04827 14.76593 105.46609 1.000 20.99000 72 LEU C N 1
ATOM 1667 C CA . LEU C 1 72 ? 2.00565 15.75208 104.40525 1.000 25.84000 72 LEU C CA 1
ATOM 1668 C C . LEU C 1 72 ? 1.61524 15.10519 103.07032 1.000 33.05000 72 LEU C C 1
ATOM 1669 O O . LEU C 1 72 ? 1.68442 13.88422 102.92112 1.000 32.99000 72 LEU C O 1
ATOM 1674 N N . LYS D 1 7 ? 32.54386 21.11029 132.60709 1.000 24.20000 7 LYS D N 1
ATOM 1675 C CA . LYS D 1 7 ? 32.45130 19.65258 132.67110 1.000 26.41000 7 LYS D CA 1
ATOM 1676 C C . LYS D 1 7 ? 32.00245 19.04760 131.33628 1.000 20.77000 7 LYS D C 1
ATOM 1677 O O . LYS D 1 7 ? 32.54975 18.03772 130.89446 1.000 19.04000 7 LYS D O 1
ATOM 1683 N N . TYR D 1 8 ? 31.00465 19.67604 130.70182 1.000 17.73000 8 TYR D N 1
ATOM 1684 C CA . TYR D 1 8 ? 30.61419 19.29091 129.34656 1.000 15.81000 8 TYR D CA 1
ATOM 1685 C C . TYR D 1 8 ? 31.78759 19.42685 128.38346 1.000 19.09000 8 TYR D C 1
ATOM 1686 O O . TYR D 1 8 ? 32.00323 18.57267 127.51326 1.000 18.28000 8 TYR D O 1
ATOM 1695 N N . THR D 1 9 ? 32.55246 20.50981 128.52233 1.000 18.25000 9 THR D N 1
ATOM 1696 C CA . THR D 1 9 ? 33.71597 20.72101 127.67307 1.000 18.27000 9 THR D CA 1
ATOM 1697 C C . THR D 1 9 ? 34.81115 19.70972 127.98034 1.000 17.98000 9 THR D C 1
ATOM 1698 O O . THR D 1 9 ? 35.48243 19.21264 127.06447 1.000 16.09000 9 THR D O 1
ATOM 1702 N N . ARG D 1 10 ? 34.99435 19.37105 129.25807 1.000 17.43000 10 ARG D N 1
ATOM 1703 C CA . ARG D 1 10 ? 35.97650 18.34302 129.59636 1.000 21.99000 10 ARG D CA 1
ATOM 1704 C C . ARG D 1 10 ? 35.63427 17.01125 128.93607 1.000 18.19000 10 ARG D C 1
ATOM 1705 O O . ARG D 1 10 ? 36.52412 16.30667 128.44367 1.000 16.78000 10 ARG D O 1
ATOM 1713 N N . ARG D 1 11 ? 34.34963 16.64547 128.92063 1.000 17.86000 11 ARG D N 1
ATOM 1714 C CA . ARG D 1 11 ? 33.95046 15.35599 128.35724 1.000 13.96000 11 ARG D CA 1
ATOM 1715 C C . ARG D 1 11 ? 33.96573 15.36980 126.82821 1.000 14.22000 11 ARG D C 1
ATOM 1716 O O . ARG D 1 11 ? 34.38212 14.39176 126.20230 1.000 14.50000 11 ARG D O 1
ATOM 1724 N N . THR D 1 12 ? 33.49472 16.45133 126.20289 1.000 15.23000 12 THR D N 1
ATOM 1725 C CA . THR D 1 12 ? 33.29296 16.45168 124.75485 1.000 12.01000 12 THR D CA 1
ATOM 1726 C C . THR D 1 12 ? 34.42022 17.10007 123.96368 1.000 14.59000 12 THR D C 1
ATOM 1727 O O . THR D 1 12 ? 34.56090 16.81035 122.77230 1.000 12.34000 12 THR D O 1
ATOM 1731 N N . GLY D 1 13 ? 35.19469 17.99496 124.56595 1.000 15.59000 13 GLY D N 1
ATOM 1732 C CA . GLY D 1 13 ? 36.06231 18.84582 123.78132 1.000 11.55000 13 GLY D CA 1
ATOM 1733 C C . GLY D 1 13 ? 35.37249 20.03070 123.14275 1.000 13.27000 13 GLY D C 1
ATOM 1734 O O . GLY D 1 13 ? 36.02591 20.77402 122.39731 1.000 14.17000 13 GLY D O 1
ATOM 1735 N N . ARG D 1 14 ? 34.07479 20.22951 123.39714 1.000 13.07000 14 ARG D N 1
ATOM 1736 C CA . ARG D 1 14 ? 33.30078 21.30459 122.78279 1.000 12.13000 14 ARG D CA 1
ATOM 1737 C C . ARG D 1 14 ? 32.55100 22.09911 123.84202 1.000 15.46000 14 ARG D C 1
ATOM 1738 O O . ARG D 1 14 ? 32.18990 21.57194 124.90206 1.000 14.47000 14 ARG D O 1
ATOM 1746 N N . THR D 1 15 ? 32.30228 23.37494 123.54934 1.000 12.48000 15 THR D N 1
ATOM 1747 C CA . THR D 1 15 ? 31.46451 24.15825 124.43658 1.000 12.78000 15 THR D CA 1
ATOM 1748 C C . THR D 1 15 ? 30.00508 23.88815 124.11991 1.000 14.13000 15 THR D C 1
ATOM 1749 O O . THR D 1 15 ? 29.62682 23.63343 122.96838 1.000 12.26000 15 THR D O 1
ATOM 1753 N N . TRP D 1 16 ? 29.18801 23.94276 125.17068 1.000 10.33000 16 TRP D N 1
ATOM 1754 C CA . TRP D 1 16 ? 27.74393 23.88499 125.02157 1.000 11.65000 16 TRP D CA 1
ATOM 1755 C C . TRP D 1 16 ? 27.25783 24.87465 123.96644 1.000 12.29000 16 TRP D C 1
ATOM 1756 O O . TRP D 1 16 ? 26.45536 24.52625 123.09303 1.000 14.04000 16 TRP D O 1
ATOM 1767 N N . A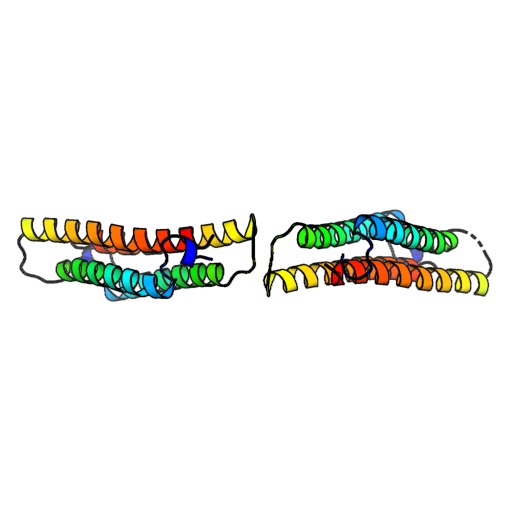LA D 1 17 ? 27.75100 26.11592 124.02594 1.000 13.28000 17 ALA D N 1
ATOM 1768 C CA . ALA D 1 17 ? 27.29296 27.14779 123.09373 1.000 15.22000 17 ALA D CA 1
ATOM 1769 C C . ALA D 1 17 ? 27.61655 26.78323 121.65253 1.000 10.55000 17 ALA D C 1
ATOM 1770 O O . ALA D 1 17 ? 26.81212 27.02677 120.74790 1.000 13.25000 17 ALA D O 1
ATOM 1772 N N . ASP D 1 18 ? 28.80360 26.21867 121.41889 1.000 10.67000 18 ASP D N 1
ATOM 1773 C CA . ASP D 1 18 ? 29.19409 25.80320 120.07881 1.000 11.57000 18 ASP D CA 1
ATOM 1774 C C . ASP D 1 18 ? 28.33613 24.64369 119.59408 1.000 12.66000 18 ASP D C 1
ATOM 1775 O O . ASP D 1 18 ? 27.96822 24.58489 118.41414 1.000 13.66000 18 ASP D O 1
ATOM 1780 N N . ASP D 1 19 ? 27.99436 23.71415 120.48895 1.000 11.46000 19 ASP D N 1
ATOM 1781 C CA . ASP D 1 19 ? 27.18844 22.57966 120.05718 1.000 14.88000 19 ASP D CA 1
ATOM 1782 C C . ASP D 1 19 ? 25.74218 22.98777 119.85111 1.000 12.51000 19 ASP D C 1
ATOM 1783 O O . ASP D 1 19 ? 25.07540 22.45908 118.95510 1.000 12.75000 19 ASP D O 1
ATOM 1788 N N . GLN D 1 20 ? 25.25771 23.93530 120.65907 1.000 12.00000 20 GLN D N 1
ATOM 1789 C CA . GLN D 1 20 ? 23.93374 24.50214 120.42568 1.000 16.76000 20 GLN D CA 1
ATOM 1790 C C . GLN D 1 20 ? 23.84709 25.14744 119.05233 1.000 13.80000 20 GLN D C 1
ATOM 1791 O O . GLN D 1 20 ? 22.84592 24.98472 118.34251 1.000 13.54000 20 GLN D O 1
ATOM 1797 N N . ALA D 1 21 ? 24.87648 25.90283 118.66392 1.000 15.40000 21 ALA D N 1
ATOM 1798 C CA . ALA D 1 21 ? 24.87072 26.48607 117.32671 1.000 17.60000 21 ALA D CA 1
ATOM 1799 C C . ALA D 1 21 ? 24.94699 25.40072 116.25597 1.000 13.99000 21 ALA D C 1
ATOM 1800 O O . ALA D 1 21 ? 24.27130 25.48677 115.23068 1.000 11.60000 21 ALA D O 1
ATOM 1802 N N . THR D 1 22 ? 25.74511 24.35179 116.48627 1.000 14.38000 22 THR D N 1
ATOM 1803 C CA . THR D 1 22 ? 25.78537 23.26770 115.51252 1.000 11.04000 22 THR D CA 1
ATOM 1804 C C . THR D 1 22 ? 24.42221 22.60188 115.41469 1.000 12.37000 22 THR D C 1
ATOM 1805 O O . THR D 1 22 ? 23.90304 22.40051 114.31402 1.000 10.61000 22 THR D O 1
ATOM 1809 N N . TYR D 1 23 ? 23.79554 22.32336 116.56217 1.000 14.27000 23 TYR D N 1
ATOM 1810 C CA . TYR D 1 23 ? 22.46450 21.72867 116.55120 1.000 13.55000 23 TYR D CA 1
ATOM 1811 C C . TYR D 1 23 ? 21.45121 22.64302 115.86614 1.000 10.73000 23 TYR D C 1
ATOM 1812 O O . TYR D 1 23 ? 20.54649 22.17116 115.16598 1.000 13.82000 23 TYR D O 1
ATOM 1821 N N . ASN D 1 24 ? 21.57748 23.95523 116.06944 1.000 11.11000 24 ASN D N 1
ATOM 1822 C CA . ASN D 1 24 ? 20.61119 24.87872 115.48637 1.000 13.56000 24 ASN D CA 1
ATOM 1823 C C . ASN D 1 24 ? 20.67736 24.83646 113.97147 1.000 15.43000 24 ASN D C 1
ATOM 1824 O O . ASN D 1 24 ? 19.63843 24.81690 113.30634 1.000 16.32000 24 ASN D O 1
ATOM 1829 N N . ARG D 1 25 ? 21.88733 24.76717 113.40680 1.000 15.65000 25 ARG D N 1
ATOM 1830 C CA . ARG D 1 25 ? 22.01131 24.62795 111.96010 1.000 15.04000 25 ARG D CA 1
ATOM 1831 C C . ARG D 1 25 ? 21.33215 23.34813 111.47665 1.000 17.09000 25 ARG D C 1
ATOM 1832 O O . ARG D 1 25 ? 20.51935 23.37963 110.54746 1.000 15.15000 25 ARG D O 1
ATOM 1840 N N . LEU D 1 26 ? 21.64706 22.21187 112.10106 1.000 14.33000 26 LEU D N 1
ATOM 1841 C CA . LEU D 1 26 ? 21.06190 20.94399 111.66560 1.000 13.47000 26 LEU D CA 1
ATOM 1842 C C . LEU D 1 26 ? 19.54695 20.98085 111.76528 1.000 12.69000 26 LEU D C 1
ATOM 1843 O O . LEU D 1 26 ? 18.84611 20.42231 110.91433 1.000 15.80000 26 LEU D O 1
ATOM 1848 N N . ARG D 1 27 ? 19.02992 21.62992 112.80886 1.000 15.58000 27 ARG D N 1
ATOM 1849 C CA . ARG D 1 27 ? 17.59009 21.74885 113.00439 1.000 14.09000 27 ARG D CA 1
ATOM 1850 C C . ARG D 1 27 ? 16.96276 22.59767 111.90153 1.000 17.60000 27 ARG D C 1
ATOM 1851 O O . ARG D 1 27 ? 15.94618 22.21321 111.30616 1.000 17.46000 27 ARG D O 1
ATOM 1859 N N . GLU D 1 28 ? 17.56982 23.74697 111.59424 1.000 15.00000 28 GLU D N 1
ATOM 1860 C CA . GLU D 1 28 ? 17.02350 24.60877 110.54936 1.000 19.20000 28 GLU D CA 1
ATOM 1861 C C . GLU D 1 28 ? 17.02249 23.90795 109.19181 1.000 18.16000 28 GLU D C 1
ATOM 1862 O O . GLU D 1 28 ? 16.03171 23.96716 108.45553 1.000 18.80000 28 GLU D O 1
ATOM 1868 N N . GLU D 1 29 ? 18.12438 23.24127 108.83137 1.000 17.21000 29 GLU D N 1
ATOM 1869 C CA . GLU D 1 29 ? 18.13637 22.54757 107.54280 1.000 18.13000 29 GLU D CA 1
ATOM 1870 C C . GLU D 1 29 ? 17.05251 21.48136 107.48885 1.000 15.13000 29 GLU D C 1
ATOM 1871 O O . GLU D 1 29 ? 16.34846 21.36350 106.48298 1.000 18.11000 29 GLU D O 1
ATOM 1877 N N . ALA D 1 30 ? 16.89697 20.70085 108.56144 1.000 13.99000 30 ALA D N 1
ATOM 1878 C CA . ALA D 1 30 ? 15.79528 19.74292 108.63026 1.000 16.49000 30 ALA D CA 1
ATOM 1879 C C . ALA D 1 30 ? 14.46053 20.44184 108.42660 1.000 15.29000 30 ALA D C 1
ATOM 1880 O O . ALA D 1 30 ? 13.62688 19.99566 107.63539 1.000 15.16000 30 ALA D O 1
ATOM 1882 N N . ASP D 1 31 ? 14.25340 21.56863 109.11223 1.000 17.92000 31 ASP D N 1
ATOM 1883 C CA . ASP D 1 31 ? 12.96258 22.23670 109.01664 1.000 14.48000 31 ASP D CA 1
ATOM 1884 C C . ASP D 1 31 ? 12.74785 22.83420 107.63137 1.000 18.48000 31 ASP D C 1
ATOM 1885 O O . ASP D 1 31 ? 11.62787 22.80108 107.10626 1.000 17.88000 31 ASP D O 1
ATOM 1890 N N . ALA D 1 32 ? 13.80491 23.38309 107.02539 1.000 16.05000 32 ALA D N 1
ATOM 1891 C CA . ALA D 1 32 ? 13.66414 23.96358 105.69316 1.000 20.23000 32 ALA D CA 1
ATOM 1892 C C . ALA D 1 32 ? 13.30443 22.89409 104.67232 1.000 19.33000 32 ALA D C 1
ATOM 1893 O O . ALA D 1 32 ? 12.50299 23.13360 103.76070 1.000 17.05000 32 ALA D O 1
ATOM 1895 N N . ALA D 1 33 ? 13.86330 21.69244 104.83190 1.000 19.40000 33 ALA D N 1
ATOM 1896 C CA . ALA D 1 33 ? 13.56355 20.60904 103.90510 1.000 21.60000 33 ALA D CA 1
ATOM 1897 C C . ALA D 1 33 ? 12.10974 20.15982 104.01781 1.000 22.20000 33 ALA D C 1
ATOM 1898 O O . ALA D 1 33 ? 11.44747 19.91587 103.00221 1.000 21.03000 33 ALA D O 1
ATOM 1900 N N . ARG D 1 34 ? 11.60427 20.00624 105.24105 1.000 17.65000 34 ARG D N 1
ATOM 1901 C CA . ARG D 1 34 ? 10.19664 19.66101 105.39054 1.000 19.82000 34 ARG D CA 1
ATOM 1902 C C . ARG D 1 34 ? 9.31663 20.73929 104.78017 1.000 21.69000 34 ARG D C 1
ATOM 1903 O O . ARG D 1 34 ? 8.35122 20.44151 104.06663 1.000 20.82000 34 ARG D O 1
ATOM 1911 N N . GLN D 1 35 ? 9.65980 22.00121 105.02861 1.000 18.43000 35 GLN D N 1
ATOM 1912 C CA . GLN D 1 35 ? 8.91383 23.10933 104.45419 1.000 22.07000 35 GLN D CA 1
ATOM 1913 C C . GLN D 1 35 ? 8.96400 23.06809 102.93528 1.000 28.87000 35 GLN D C 1
ATOM 1914 O O . GLN D 1 35 ? 7.93643 23.24951 102.26774 1.000 21.94000 35 GLN D O 1
ATOM 1920 N N . LYS D 1 36 ? 10.15164 22.80885 102.37400 1.000 25.33000 36 LYS D N 1
ATOM 1921 C CA . LYS D 1 36 ? 10.27964 22.67663 100.92829 1.000 24.38000 36 LYS D CA 1
ATOM 1922 C C . LYS D 1 36 ? 9.33686 21.61017 100.39736 1.000 25.11000 36 LYS D C 1
ATOM 1923 O O . LYS D 1 36 ? 8.68436 21.80618 99.36885 1.000 25.20000 36 LYS D O 1
ATOM 1929 N N . LEU D 1 37 ? 9.24376 20.47878 101.09469 1.000 23.45000 37 LEU D N 1
ATOM 1930 C CA . LEU D 1 37 ? 8.30899 19.43258 100.69471 1.000 23.47000 37 LEU D CA 1
ATOM 1931 C C . LEU D 1 37 ? 6.87788 19.94111 100.70343 1.000 27.33000 37 LEU D C 1
ATOM 1932 O O . LEU D 1 37 ? 6.07036 19.56675 99.84708 1.000 24.34000 37 LEU D O 1
ATOM 1937 N N . ARG D 1 38 ? 6.55123 20.80068 101.66660 1.000 29.46000 38 ARG D N 1
ATOM 1938 C CA . ARG D 1 38 ? 5.18405 21.28037 101.80339 1.000 28.64000 38 ARG D CA 1
ATOM 1939 C C . ARG D 1 38 ? 4.81592 22.24870 100.68533 1.000 28.15000 38 ARG D C 1
ATOM 1940 O O . ARG D 1 38 ? 3.70290 22.19155 100.15827 1.000 27.28000 38 ARG D O 1
ATOM 1948 N N . GLU D 1 39 ? 5.73156 23.15132 100.31360 1.000 25.84000 39 GLU D N 1
ATOM 1949 C CA . GLU D 1 39 ? 5.46740 24.09856 99.23659 1.000 30.76000 39 GLU D CA 1
ATOM 1950 C C . GLU D 1 39 ? 5.72560 23.51624 97.85883 1.000 33.45000 39 GLU D C 1
ATOM 1951 O O . GLU D 1 39 ? 5.24874 24.07903 96.86959 1.000 35.40000 39 GLU D O 1
ATOM 1957 N N . SER D 1 40 ? 6.50874 22.44968 97.76617 1.000 31.71000 40 SER D N 1
ATOM 1958 C CA . SER D 1 40 ? 6.76488 21.83955 96.47747 1.000 32.34000 40 SER D CA 1
ATOM 1959 C C . SER D 1 40 ? 5.48291 21.23465 95.92552 1.000 35.75000 40 SER D C 1
ATOM 1960 O O . SER D 1 40 ? 4.56014 20.86580 96.66315 1.000 41.71000 40 SER D O 1
ATOM 1963 N N . GLY D 1 41 ? 5.42498 21.15602 94.60867 1.000 29.21000 41 GLY D N 1
ATOM 1964 C CA . GLY D 1 41 ? 4.33885 20.45262 93.98096 1.000 30.40000 41 GLY D CA 1
ATOM 1965 C C . GLY D 1 41 ? 4.85659 19.12272 93.50280 1.000 30.21000 41 GLY D C 1
ATOM 1966 O O . GLY D 1 41 ? 4.36379 18.57253 92.51686 1.000 30.25000 41 GLY D O 1
ATOM 1967 N N . TYR D 1 42 ? 5.86858 18.60637 94.19303 1.000 28.55000 42 TYR D N 1
ATOM 1968 C CA . TYR D 1 42 ? 6.49047 17.36441 93.77370 1.000 29.66000 42 TYR D CA 1
ATOM 1969 C C . TYR D 1 42 ? 5.49645 16.22540 93.89491 1.000 30.02000 42 TYR D C 1
ATOM 1970 O O . TYR D 1 42 ? 4.53243 16.28269 94.66564 1.000 33.92000 42 TYR D O 1
ATOM 1979 N N . SER D 1 43 ? 5.74874 15.17635 93.12312 1.000 29.35000 43 SER D N 1
ATOM 1980 C CA . SER D 1 43 ? 4.92265 13.98383 93.14147 1.000 31.94000 43 SER D CA 1
ATOM 1981 C C . SER D 1 43 ? 5.83055 12.77396 93.00712 1.000 31.09000 43 SER D C 1
ATOM 1982 O O . SER D 1 43 ? 7.03881 12.90339 92.78804 1.000 29.67000 43 SER D O 1
ATOM 1985 N N . GLY D 1 44 ? 5.23645 11.59332 93.16548 1.000 27.88000 44 GLY D N 1
ATOM 1986 C CA . GLY D 1 44 ? 5.92531 10.34551 92.87417 1.000 26.33000 44 GLY D CA 1
ATOM 1987 C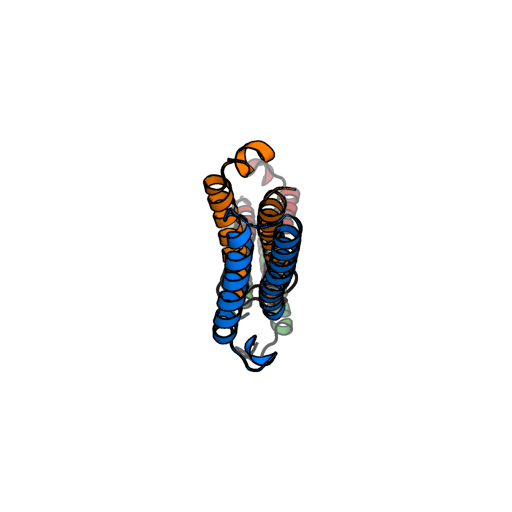 C . GLY D 1 44 ? 7.25297 10.21467 93.59465 1.000 34.99000 44 GLY D C 1
ATOM 1988 O O . GLY D 1 44 ? 7.41351 10.62679 94.74883 1.000 33.06000 44 GLY D O 1
ATOM 1989 N N . ALA D 1 45 ? 8.23209 9.64650 92.89098 1.000 30.73000 45 ALA D N 1
ATOM 1990 C CA . ALA D 1 45 ? 9.51547 9.35054 93.51580 1.000 33.23000 45 ALA D CA 1
ATOM 1991 C C . ALA D 1 45 ? 10.20461 10.61637 94.01328 1.000 36.56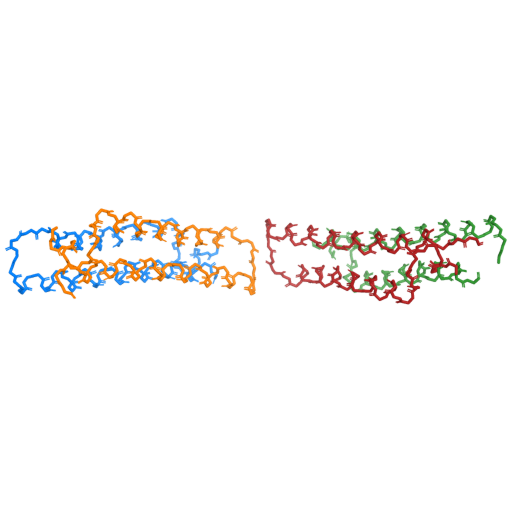000 45 ALA D C 1
ATOM 1992 O O . ALA D 1 45 ? 10.82443 10.60851 95.08540 1.000 34.90000 45 ALA D O 1
ATOM 1994 N N . GLU D 1 46 ? 10.11766 11.71494 93.24999 1.000 32.18000 46 GLU D N 1
ATOM 1995 C CA . GLU D 1 46 ? 10.73777 12.95780 93.70451 1.000 34.79000 46 GLU D CA 1
ATOM 1996 C C . GLU D 1 46 ? 10.10244 13.46360 94.99736 1.000 31.32000 46 GLU D C 1
ATOM 1997 O O . GLU D 1 46 ? 10.79434 14.05014 95.84026 1.000 30.55000 46 GLU D O 1
ATOM 2003 N N . TYR D 1 47 ? 8.80303 13.24727 95.18561 1.000 26.31000 47 TYR D N 1
ATOM 2004 C CA . TYR D 1 47 ? 8.21836 13.55299 96.48389 1.000 32.30000 47 TYR D CA 1
ATOM 2005 C C . TYR D 1 47 ? 8.76755 12.61524 97.55192 1.000 29.43000 47 TYR D C 1
ATOM 2006 O O . TYR D 1 47 ? 9.17215 13.05977 98.63206 1.000 24.94000 47 TYR D O 1
ATOM 2015 N N . ASP D 1 48 ? 8.78231 11.31062 97.26963 1.000 28.92000 48 ASP D N 1
ATOM 2016 C CA . ASP D 1 48 ? 9.31748 10.35868 98.23669 1.000 32.20000 48 ASP D CA 1
ATOM 2017 C C . ASP D 1 48 ? 10.75104 10.70594 98.60719 1.000 30.80000 48 ASP D C 1
ATOM 2018 O O . ASP D 1 48 ? 11.15160 10.56365 99.76855 1.000 26.08000 48 ASP D O 1
ATOM 2023 N N . GLN D 1 49 ? 11.53901 11.17254 97.63334 1.000 27.21000 49 GLN D N 1
ATOM 2024 C CA . GLN D 1 49 ? 12.94444 11.44165 97.90901 1.000 30.25000 49 GLN D CA 1
ATOM 2025 C C . GLN D 1 49 ? 13.10843 12.65924 98.80951 1.000 24.48000 49 GLN D C 1
ATOM 2026 O O . GLN D 1 49 ? 13.84719 12.60999 99.79773 1.000 23.41000 49 GLN D O 1
ATOM 2032 N N . LEU D 1 50 ? 12.45844 13.77567 98.46709 1.000 24.13000 50 LEU D N 1
ATOM 2033 C CA . LEU D 1 50 ? 12.50334 14.94041 99.34468 1.000 21.43000 50 LEU D CA 1
ATOM 2034 C C . LEU D 1 50 ? 12.03249 14.58615 100.74935 1.000 24.96000 50 LEU D C 1
ATOM 2035 O O . LEU D 1 50 ? 12.65403 14.98013 101.74663 1.000 23.81000 50 LEU D O 1
ATOM 2040 N N . ARG D 1 51 ? 10.94713 13.81925 100.84477 1.000 22.09000 51 ARG D N 1
ATOM 2041 C CA . ARG D 1 51 ? 10.42922 13.41786 102.14752 1.000 23.48000 51 ARG D CA 1
ATOM 2042 C C . ARG D 1 51 ? 11.45164 12.58466 102.91641 1.000 26.74000 51 ARG D C 1
ATOM 2043 O O . ARG D 1 51 ? 11.66282 12.79778 104.11701 1.000 20.65000 51 ARG D O 1
ATOM 2051 N N . GLN D 1 52 ? 12.10710 11.64109 102.23547 1.000 22.70000 52 GLN D N 1
ATOM 2052 C CA . GLN D 1 52 ? 13.17064 10.86754 102.86824 1.000 25.62000 52 GLN D CA 1
ATOM 2053 C C . GLN D 1 52 ? 14.31215 11.76648 103.32056 1.000 24.14000 52 GLN D C 1
ATOM 2054 O O . GLN D 1 52 ? 14.86264 11.57977 104.41103 1.000 23.07000 52 GLN D O 1
ATOM 2060 N N . ALA D 1 53 ? 14.68100 12.74913 102.49658 1.000 22.75000 53 ALA D N 1
ATOM 2061 C CA . ALA D 1 53 ? 15.73059 13.69007 102.87379 1.000 20.22000 53 ALA D CA 1
ATOM 2062 C C . ALA D 1 53 ? 15.36273 14.45736 104.14714 1.000 23.53000 53 ALA D C 1
ATOM 2063 O O . ALA D 1 53 ? 16.17781 14.58684 105.06700 1.000 19.16000 53 ALA D O 1
ATOM 2065 N N . ALA D 1 54 ? 14.14064 14.98563 104.20886 1.000 21.90000 54 ALA D N 1
ATOM 2066 C CA . ALA D 1 54 ? 13.68868 15.68492 105.41034 1.000 21.75000 54 ALA D CA 1
ATOM 2067 C C . ALA D 1 54 ? 13.76489 14.77732 106.63223 1.000 22.57000 54 ALA D C 1
ATOM 2068 O O . ALA D 1 54 ? 14.25442 15.17568 107.70049 1.000 16.42000 54 ALA D O 1
ATOM 2070 N N . PHE D 1 55 ? 13.29375 13.54285 106.49272 1.000 18.24000 55 PHE D N 1
ATOM 2071 C CA . PHE D 1 55 ? 13.40192 12.59694 107.59270 1.000 21.07000 55 PHE D CA 1
ATOM 2072 C C . PHE D 1 55 ? 14.85451 12.40127 108.01834 1.000 20.15000 55 PHE D C 1
ATOM 2073 O O . PHE D 1 55 ? 15.15421 12.34223 109.21551 1.000 17.14000 55 PHE D O 1
ATOM 2081 N N . ASP D 1 56 ? 15.76847 12.29266 107.04770 1.000 22.83000 56 ASP D N 1
ATOM 2082 C CA . ASP D 1 56 ? 17.16391 11.99585 107.35454 1.000 18.69000 56 ASP D CA 1
ATOM 2083 C C . ASP D 1 56 ? 17.82883 13.16118 108.07623 1.000 20.60000 56 ASP D C 1
ATOM 2084 O O . ASP D 1 56 ? 18.61032 12.95376 109.01578 1.000 17.05000 56 ASP D O 1
ATOM 2089 N N . LEU D 1 57 ? 17.55906 14.38973 107.62963 1.000 17.18000 57 LEU D N 1
ATOM 2090 C CA . LEU D 1 57 ? 18.15200 15.55405 108.28031 1.000 18.34000 57 LEU D CA 1
ATOM 2091 C C . LEU D 1 57 ? 17.58510 15.74495 109.68083 1.000 16.95000 57 LEU D C 1
ATOM 2092 O O . LEU D 1 57 ? 18.29771 16.17360 110.59706 1.000 14.04000 57 LEU D O 1
ATOM 2097 N N . ASN D 1 58 ? 16.30353 15.43658 109.86927 1.000 14.73000 58 ASN D N 1
ATOM 2098 C CA . ASN D 1 58 ? 15.73151 15.54735 111.20395 1.000 12.21000 58 ASN D CA 1
ATOM 2099 C C . ASN D 1 58 ? 16.38662 14.55618 112.15612 1.000 13.02000 58 ASN D C 1
ATOM 2100 O O . ASN D 1 58 ? 16.76507 14.91485 113.28143 1.000 11.29000 58 ASN D O 1
ATOM 2105 N N . ARG D 1 59 ? 16.54551 13.30997 111.71172 1.000 14.67000 59 ARG D N 1
ATOM 2106 C CA . ARG D 1 59 ? 17.25364 12.31338 112.50690 1.000 17.25000 59 ARG D CA 1
ATOM 2107 C C . ARG D 1 59 ? 18.64043 12.80176 112.90011 1.000 15.68000 59 ARG D C 1
ATOM 2108 O O . ARG D 1 59 ? 19.09880 12.54027 114.01472 1.000 13.28000 59 ARG D O 1
ATOM 2116 N N . LYS D 1 60 ? 19.32184 13.52171 112.00472 1.000 16.50000 60 LYS D N 1
ATOM 2117 C CA . LYS D 1 60 ? 20.66662 13.99402 112.32395 1.000 15.28000 60 LYS D CA 1
ATOM 2118 C C . LYS D 1 60 ? 20.62835 15.08030 113.38669 1.000 12.60000 60 LYS D C 1
ATOM 2119 O O . LYS D 1 60 ? 21.46423 15.09172 114.29880 1.000 14.40000 60 LYS D O 1
ATOM 2125 N N . ALA D 1 61 ? 19.70604 16.03162 113.24458 1.000 9.13000 61 ALA D N 1
ATOM 2126 C CA . ALA D 1 61 ? 19.49367 17.05511 114.26442 1.000 11.77000 61 ALA D CA 1
ATOM 2127 C C . ALA D 1 61 ? 19.03939 16.44264 115.58462 1.000 14.03000 61 ALA D C 1
ATOM 2128 O O . ALA D 1 61 ? 19.50492 16.84606 116.66086 1.000 11.29000 61 ALA D O 1
ATOM 2130 N N . ASN D 1 62 ? 18.12669 15.46710 115.51651 1.000 13.33000 62 ASN D N 1
ATOM 2131 C CA . ASN D 1 62 ? 17.61634 14.81049 116.72179 1.000 15.45000 62 ASN D CA 1
ATOM 2132 C C . ASN D 1 62 ? 18.70083 14.01408 117.44261 1.000 13.72000 62 ASN D C 1
ATOM 2133 O O . ASN D 1 62 ? 18.77065 14.02052 118.67861 1.000 13.21000 62 ASN D O 1
ATOM 2138 N N . GLN D 1 63 ? 19.54471 13.30506 116.69821 1.000 12.16000 63 GLN D N 1
ATOM 2139 C CA . GLN D 1 63 ? 20.59928 12.54658 117.36095 1.000 15.38000 63 GLN D CA 1
ATOM 2140 C C . GLN D 1 63 ? 21.65880 13.47099 117.97020 1.000 13.10000 63 GLN D C 1
ATOM 2141 O O . GLN D 1 63 ? 22.22309 13.15918 119.02394 1.000 13.90000 63 GLN D O 1
ATOM 2147 N N . TYR D 1 64 ? 21.92690 14.61322 117.34087 1.000 8.93000 64 TYR D N 1
ATOM 2148 C CA . TYR D 1 64 ? 22.85749 15.57282 117.93503 1.000 13.53000 64 TYR D CA 1
ATOM 2149 C C . TYR D 1 64 ? 22.32818 16.08851 119.26588 1.000 11.63000 64 TYR D C 1
ATOM 2150 O O . TYR D 1 64 ? 23.07621 16.19225 120.25179 1.000 10.44000 64 TYR D O 1
ATOM 2159 N N . TRP D 1 65 ? 21.03475 16.41789 119.31600 1.000 8.81000 65 TRP D N 1
ATOM 2160 C CA . TRP D 1 65 ? 20.43629 16.84255 120.57602 1.000 10.82000 65 TRP D CA 1
ATOM 2161 C C . TRP D 1 65 ? 20.55720 15.74549 121.61732 1.000 9.57000 65 TRP D C 1
ATOM 2162 O O . TRP D 1 65 ? 20.88748 16.01232 122.77482 1.00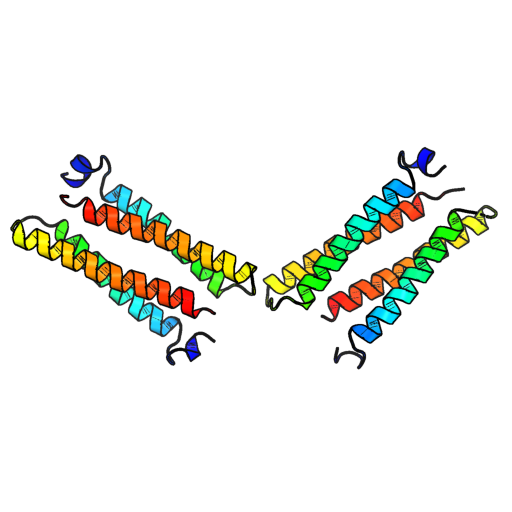0 9.36000 65 TRP D O 1
ATOM 2173 N N . GLU D 1 66 ? 20.29309 14.50312 121.21786 1.000 11.03000 66 GLU D N 1
ATOM 2174 C CA . GLU D 1 66 ? 20.36798 13.38492 122.15019 1.000 13.05000 66 GLU D CA 1
ATOM 2175 C C . GLU D 1 66 ? 21.79545 13.12437 122.60795 1.000 13.19000 66 GLU D C 1
ATOM 2176 O O . GLU D 1 66 ? 22.01248 12.67233 123.73993 1.000 14.74000 66 GLU D O 1
ATOM 2182 N N . GLN D 1 67 ? 22.77805 13.38687 121.75156 1.000 11.63000 67 GLN D N 1
ATOM 2183 C CA . GLN D 1 67 ? 24.16168 13.21133 122.18014 1.000 14.20000 67 GLN D CA 1
ATOM 2184 C C . GLN D 1 67 ? 24.57443 14.30365 123.16394 1.000 10.45000 67 GLN D C 1
ATOM 2185 O O . GLN D 1 67 ? 25.29180 14.02941 124.13463 1.000 11.53000 67 GLN D O 1
ATOM 2191 N N . MET D 1 68 ? 24.13064 15.54197 122.94030 1.000 11.28000 68 MET D N 1
ATOM 2192 C CA . MET D 1 68 ? 24.39533 16.59454 123.92016 1.000 11.09000 68 MET D CA 1
ATOM 2193 C C . MET D 1 68 ? 23.75652 16.25842 125.25077 1.000 12.44000 68 MET D C 1
ATOM 2194 O O . MET D 1 68 ? 24.35776 16.49056 126.30838 1.000 13.03000 68 MET D O 1
ATOM 2199 N N . LEU D 1 69 ? 22.54852 15.68249 125.22777 1.000 14.07000 69 LEU D N 1
ATOM 2200 C CA . LEU D 1 69 ? 21.90562 15.28722 126.48249 1.000 11.73000 69 LEU D CA 1
ATOM 2201 C C . LEU D 1 69 ? 22.71060 14.19726 127.18588 1.000 16.88000 69 LEU D C 1
ATOM 2202 O O . LEU D 1 69 ? 22.97355 14.27831 128.39476 1.000 14.53000 69 LEU D O 1
ATOM 2207 N N . SER D 1 70 ? 23.11492 13.16899 126.43408 1.000 13.71000 70 SER D N 1
ATOM 2208 C CA . SER D 1 70 ? 23.94297 12.10870 126.99641 1.000 12.54000 70 SER D CA 1
ATOM 2209 C C . SER D 1 70 ? 25.23486 12.66764 127.57445 1.000 16.17000 70 SER D C 1
ATOM 2210 O O . SER D 1 70 ? 25.77374 12.11469 128.54068 1.000 9.93000 70 SER D O 1
ATOM 2213 N N . ASP D 1 71 ? 25.74287 13.76357 127.00625 1.000 10.31000 71 ASP D N 1
ATOM 2214 C CA . ASP D 1 71 ? 27.05065 14.24412 127.40946 1.000 12.11000 71 ASP D CA 1
ATOM 2215 C C . ASP D 1 71 ? 27.00001 15.12977 128.64462 1.000 12.94000 71 ASP D C 1
ATOM 2216 O O . ASP D 1 71 ? 28.05576 15.60083 129.07981 1.000 16.99000 71 ASP D O 1
ATOM 2221 N N . LEU D 1 72 ? 25.81435 15.37802 129.20692 1.000 12.50000 72 LEU D N 1
ATOM 2222 C CA . LEU D 1 72 ? 25.68244 16.11186 130.46538 1.000 17.52000 72 LEU D CA 1
ATOM 2223 C C . LEU D 1 72 ? 25.73947 15.09713 131.60950 1.000 18.63000 72 LEU D C 1
ATOM 2224 O O . LEU D 1 72 ? 24.79808 14.31917 131.79996 1.000 16.40000 72 LEU D O 1
ATOM 2229 N N . ARG D 1 73 ? 26.84133 15.08178 132.36970 1.000 15.69000 73 ARG D N 1
ATOM 2230 C CA . ARG D 1 73 ? 27.02139 14.07463 133.41782 1.000 22.65000 73 ARG D CA 1
ATOM 2231 C C . ARG D 1 73 ? 27.40927 14.69472 134.75460 1.000 27.33000 73 ARG D C 1
ATOM 2232 O O . ARG D 1 73 ? 27.90823 15.81901 134.82835 1.000 27.91000 73 ARG D O 1
ATOM 2240 N N . GLN D 1 74 ? 27.18971 13.90128 135.80421 1.000 26.90000 74 GLN D N 1
ATOM 2241 C CA . GLN D 1 74 ? 27.43507 14.23678 137.21356 1.000 36.30000 74 GLN D CA 1
ATOM 2242 C C . GLN D 1 74 ? 26.48788 15.31350 137.72418 1.000 37.46000 74 GLN D C 1
ATOM 2243 O O . GLN D 1 74 ? 25.64025 15.03676 138.58062 1.000 43.18000 74 GLN D O 1
#

InterPro domains:
  IPR056214 SrfA-like, pseudomonas [PF24296] (6-72)

Secondary structure (DSSP, 8-state):
-GGGTTS--HHHHHHHHHHHHHHHHHHHHHTTSS---HHHHHHHHHHHHHHHHHHHHHHHHHHHTT-/-HHHHHHSS-HHHHHHHHHHHHHHHHHHHHHHHT----HHHHHHHHHHHHHHHHHHHHHHHHHHHTS--/--SSS--HHHHHHHHHHHHHHHHHHHHHTT---HHHHHHHHHHHHHHHHHHHHHHHHHHHT-/-HHHHHSS-HHHHHHHHHHHHHHHHHHHHHHHH----HHHHHHHHHHHHHHHHHHHHHHHHHHHT---